Protein AF-A0A7J8FQ39-F1 (afdb_monomer)

Secondary structure (DSSP, 8-state):
---------------------------------------------HHHHHHHHHHHHHHHHHHHHHHHHHHHHHHHHHHHHHHHHH-TT-HHHHHHHHHHHHHHHHHHHHHHHHHHHHHHHHHHHHHHHHHHHHHHHHHHHHHHHHHHHHHHHHHHHHHHHHHHHHHHHHHHHHHHHHHHHHHHHHHHHHHHHHHHHHHHHHHHHHHHHHHHHHHHHHHHHHHHHHHHHHHHHHHHHHHHHHHHHHHHHHHHHHHHHHHHHHHHHHHHHHHHHHHHHHHHHHHHHHHHHHHHHHHHSTT---HHHHHHHTT-SS--SS---GGGTT---SS-BSSTT-PBPP-----------HHHHHTTTT---

Sequence (365 aa):
MPVLVGRRRGLAKGSTEMKNSEEDQVLYPPLLPSKVDLQQVTIIPHNEWKRIRDTLDGMTRKAAYLRAERKAKKEMHLRSQEVVKHWTNTYAGMRQQKLKAKKKRDEKIRTFIKAKKRLTQMRKEKEAETHRLMELRRERINNFLSELMKQKSDNEDLIIARDIAEAEALWEKREKEKYEKNKAELKAIEEYRGIVMKNKEEEERQRKIEAKEHLVAVIKADQIFWEHEKEKKRKTDQKRREVQDAHIKQIAKNKFHAKQAKQAQLDYCRRTEDLVAEKEKEFQDYAREVIELESESTKKHIYPLVKSVKGGPGSGRGPALTNRGGLRPSYQANDFSGVQLPSYNSQGSKCNNFQKSKGRLGFTW

InterPro domains:
  IPR039986 Cilia- and flagella- associated protein 210 [PTHR28663] (105-312)

pLDDT: mean 77.63, std 19.23, range [27.8, 98.12]

Foldseek 3Di:
DDDDDDDDDDDDDDDDDDDDDDDDDDDDDDDDDDDDDDDPCPPDDPVVVVVVVVVVVVVVVVVVVVVVVVVVVVVVVVVVVVCVVVVCPPPVNVVVVVVVVVVVVVVVVVVVVVVVVVVVVVVVVVVVVVVVVVVVVVVVVVVVVVVVVVVVVVVVVVVVVVVVVVVVVVVVVVVVVVVVVVVVVVVVVVVVVVVVVVVVVVVVVVVVVVVVVVVVVVVVVVVVVVVVVVVVVVVVVVVVVVVVVVVVVVVVVVVVVVVVVVVVVVVVLVVVLVVVLVVLVVVLVVLVVVLVVVVVVPDDDSVVSVVVSVCPAEVAPAAQDPSRNRHHDNAHDPDNNRHGDPDPPVPDDDDPDVPVVCVVVVDDD

Radius of gyration: 121.46 Å; Cα contacts (8 Å, |Δi|>4): 79; chains: 1; bounding box: 257×73×283 Å

Solvent-accessible surface area (backbone atoms only — not comparable to full-atom values): 21621 Å² total; per-residue (Å²): 135,88,87,85,87,80,88,86,88,84,88,90,85,80,89,86,85,88,83,89,82,88,81,91,83,93,86,86,91,88,86,86,84,90,84,81,87,75,96,75,85,77,82,76,56,71,70,56,65,50,54,56,52,60,59,56,56,55,52,57,56,56,57,51,53,59,51,51,54,54,50,52,54,53,51,52,50,53,54,50,53,52,50,60,76,64,50,88,76,46,71,69,60,57,50,50,50,53,49,54,54,44,52,60,46,55,50,54,49,50,53,49,51,54,51,51,51,49,55,54,46,57,47,52,53,52,53,50,50,52,50,51,56,51,48,59,51,47,52,54,51,51,50,54,52,48,51,54,51,47,56,48,50,60,50,51,51,53,51,52,55,47,54,49,52,56,49,51,57,50,48,54,51,52,51,52,52,49,51,54,49,55,54,50,51,54,46,53,54,51,52,49,51,54,48,55,54,49,52,53,52,48,52,58,47,49,54,61,46,52,54,50,53,51,51,54,50,50,55,51,52,52,51,54,50,54,50,51,54,49,49,53,49,53,54,51,56,46,52,53,47,56,52,50,53,50,49,51,51,50,51,52,52,52,54,49,52,55,50,50,52,52,48,54,50,52,56,48,51,50,55,53,36,51,53,49,48,50,53,50,47,56,52,54,51,52,54,45,54,54,51,52,61,48,62,73,42,94,82,64,86,57,65,68,57,58,55,48,66,76,56,50,56,47,92,32,75,24,61,60,34,69,98,54,63,39,39,19,41,73,51,56,39,83,51,91,86,51,54,68,54,80,78,84,69,84,79,75,79,88,75,92,55,79,72,74,57,43,77,78,69,74,69,75,132

Organism: Molossus molossus (NCBI:txid27622)

Structure (mmCIF, N/CA/C/O backbone):
data_AF-A0A7J8FQ39-F1
#
_entry.id   AF-A0A7J8FQ39-F1
#
loop_
_atom_site.group_PDB
_atom_site.id
_atom_site.type_symbol
_atom_site.label_atom_id
_atom_site.label_alt_id
_atom_site.label_comp_id
_atom_site.label_asym_id
_atom_site.label_entity_id
_atom_site.label_seq_id
_atom_site.pdbx_PDB_ins_code
_atom_site.Cartn_x
_atom_site.Cartn_y
_atom_site.Cartn_z
_atom_site.occupancy
_atom_site.B_iso_or_equiv
_atom_site.auth_seq_id
_atom_site.auth_comp_id
_atom_site.auth_asym_id
_atom_site.auth_atom_id
_atom_site.pdbx_PDB_model_num
ATOM 1 N N . MET A 1 1 ? 97.036 -5.294 -62.549 1.00 37.97 1 MET A N 1
ATOM 2 C CA . MET A 1 1 ? 97.475 -6.265 -63.576 1.00 37.97 1 MET A CA 1
ATOM 3 C C . MET A 1 1 ? 98.118 -5.510 -64.736 1.00 37.97 1 MET A C 1
ATOM 5 O O . MET A 1 1 ? 97.586 -4.459 -65.076 1.00 37.97 1 MET A O 1
ATOM 9 N N . PRO A 1 2 ? 99.260 -5.975 -65.280 1.00 46.56 2 PRO A N 1
ATOM 10 C CA . PRO A 1 2 ? 99.930 -5.388 -66.452 1.00 46.56 2 PRO A CA 1
ATOM 11 C C . PRO A 1 2 ? 99.242 -5.867 -67.763 1.00 46.56 2 PRO A C 1
ATOM 13 O O . PRO A 1 2 ? 98.210 -6.524 -67.686 1.00 46.56 2 PRO A O 1
ATOM 16 N N . VAL A 1 3 ? 99.652 -5.490 -68.983 1.00 44.34 3 VAL A N 1
ATOM 17 C CA . VAL A 1 3 ? 100.887 -5.895 -69.702 1.00 44.34 3 VAL A CA 1
ATOM 18 C C . VAL A 1 3 ? 101.540 -4.710 -70.452 1.00 44.34 3 VAL A C 1
ATOM 20 O O . VAL A 1 3 ? 100.906 -3.696 -70.727 1.00 44.34 3 VAL A O 1
ATOM 23 N N . LEU A 1 4 ? 102.845 -4.832 -70.722 1.00 46.47 4 LEU A N 1
ATOM 24 C CA . LEU A 1 4 ? 103.754 -3.820 -71.288 1.00 46.47 4 LEU A CA 1
ATOM 25 C C . LEU A 1 4 ? 104.009 -4.021 -72.808 1.00 46.47 4 LEU A C 1
ATOM 27 O O . LEU A 1 4 ? 103.383 -4.859 -73.444 1.00 46.47 4 LEU A O 1
ATOM 31 N N . VAL A 1 5 ? 105.047 -3.336 -73.322 1.00 44.34 5 VAL A N 1
ATOM 32 C CA . VAL A 1 5 ? 105.744 -3.522 -74.624 1.00 44.34 5 VAL A CA 1
ATOM 33 C C . VAL A 1 5 ? 105.132 -2.755 -75.822 1.00 44.34 5 VAL A C 1
ATOM 35 O O . VAL A 1 5 ? 103.942 -2.830 -76.079 1.00 44.34 5 VAL A O 1
ATOM 38 N N . GLY A 1 6 ? 105.908 -1.995 -76.614 1.00 44.88 6 GLY A N 1
ATOM 39 C CA . GLY A 1 6 ? 107.325 -1.658 -76.422 1.00 44.88 6 GLY A CA 1
ATOM 40 C C . GLY A 1 6 ? 107.985 -0.778 -77.502 1.00 44.88 6 GLY A C 1
ATOM 41 O O . GLY A 1 6 ? 107.712 -0.890 -78.688 1.00 44.88 6 GLY A O 1
ATOM 42 N N . ARG A 1 7 ? 108.901 0.077 -77.025 1.00 45.22 7 ARG A N 1
ATOM 43 C CA . ARG A 1 7 ? 109.966 0.861 -77.699 1.00 45.22 7 ARG A CA 1
ATOM 44 C C . ARG A 1 7 ? 110.326 0.512 -79.165 1.00 45.22 7 ARG A C 1
ATOM 46 O O . ARG A 1 7 ? 110.685 -0.628 -79.440 1.00 45.22 7 ARG A O 1
ATOM 53 N N . ARG A 1 8 ? 110.640 1.555 -79.960 1.00 46.50 8 ARG A N 1
ATOM 54 C CA . ARG A 1 8 ? 112.046 1.988 -80.225 1.00 46.50 8 ARG A CA 1
ATOM 55 C C . ARG A 1 8 ? 112.157 3.395 -80.851 1.00 46.50 8 ARG A C 1
ATOM 57 O O . ARG A 1 8 ? 111.252 3.860 -81.531 1.00 46.50 8 ARG A O 1
ATOM 64 N N . ARG A 1 9 ? 113.296 4.056 -80.591 1.00 45.12 9 ARG A N 1
ATOM 65 C CA . ARG A 1 9 ? 113.819 5.258 -81.281 1.00 45.12 9 ARG A CA 1
ATOM 66 C C . ARG A 1 9 ? 114.986 4.845 -82.199 1.00 45.12 9 ARG A C 1
ATOM 68 O O . ARG A 1 9 ? 115.606 3.815 -81.949 1.00 45.12 9 ARG A O 1
ATOM 75 N N . GLY A 1 10 ? 115.332 5.704 -83.159 1.00 37.56 10 GLY A N 1
ATOM 76 C CA . GLY A 1 10 ? 116.531 5.639 -84.015 1.00 37.56 10 GLY A CA 1
ATOM 77 C C . GLY A 1 10 ? 116.282 6.507 -85.255 1.00 37.56 10 GLY A C 1
ATOM 78 O O . GLY A 1 10 ? 115.472 6.108 -86.079 1.00 37.56 10 GLY A O 1
ATOM 79 N N . LEU A 1 11 ? 116.677 7.785 -85.335 1.00 37.69 11 LEU A N 1
ATOM 80 C CA . LEU A 1 11 ? 117.995 8.443 -85.192 1.00 37.69 11 LEU A CA 1
ATOM 81 C C . LEU A 1 11 ? 118.852 8.316 -86.470 1.00 37.69 11 LEU A C 1
ATOM 83 O O . LEU A 1 11 ? 118.833 7.287 -87.135 1.00 37.69 11 LEU A O 1
ATOM 87 N N . ALA A 1 12 ? 119.525 9.406 -86.846 1.00 39.59 12 ALA A N 1
ATOM 88 C CA . ALA A 1 12 ? 119.930 9.689 -88.224 1.00 39.59 12 ALA A CA 1
ATOM 89 C C . ALA A 1 12 ? 121.434 9.537 -88.515 1.00 39.59 12 ALA A C 1
ATOM 91 O O . ALA A 1 12 ? 122.264 9.657 -87.618 1.00 39.59 12 ALA A O 1
ATOM 92 N N . LYS A 1 13 ? 121.743 9.381 -89.809 1.00 37.44 13 LYS A N 1
ATOM 93 C CA . LYS A 1 13 ? 122.954 9.794 -90.551 1.00 37.44 13 LYS A CA 1
ATOM 94 C C . LYS A 1 13 ? 122.576 9.791 -92.049 1.00 37.44 13 LYS A C 1
ATOM 96 O O . LYS A 1 13 ? 121.717 9.008 -92.436 1.00 37.44 13 LYS A O 1
ATOM 101 N N . GLY A 1 14 ? 123.121 10.625 -92.932 1.00 30.58 14 GLY A N 1
ATOM 102 C CA . GLY A 1 14 ? 124.071 11.724 -92.736 1.00 30.58 14 GLY A CA 1
ATOM 103 C C . GLY A 1 14 ? 125.086 11.780 -93.883 1.00 30.58 14 GLY A C 1
ATOM 104 O O . GLY A 1 14 ? 125.751 10.779 -94.100 1.00 30.58 14 GLY A O 1
ATOM 105 N N . SER A 1 15 ? 125.187 12.941 -94.549 1.00 34.22 15 SER A N 1
ATOM 106 C CA . SER A 1 15 ? 126.275 13.413 -95.445 1.00 34.22 15 SER A CA 1
ATOM 107 C C . SER A 1 15 ? 126.833 12.492 -96.547 1.00 34.22 15 SER A C 1
ATOM 109 O O . SER A 1 15 ? 127.298 11.394 -96.268 1.00 34.22 15 SER A O 1
ATOM 111 N N . THR A 1 16 ? 127.002 13.035 -97.757 1.00 37.69 16 THR A N 1
ATOM 112 C CA . THR A 1 16 ? 128.319 13.168 -98.434 1.00 37.69 16 THR A CA 1
ATOM 113 C C . THR A 1 16 ? 128.158 14.133 -99.617 1.00 37.69 16 THR A C 1
ATOM 115 O O . THR A 1 16 ? 127.217 13.998 -100.396 1.00 37.69 16 THR A O 1
ATOM 118 N N . GLU A 1 17 ? 129.030 15.138 -99.710 1.00 31.81 17 GLU A N 1
ATOM 119 C CA . GLU A 1 17 ? 129.128 16.075 -100.844 1.00 31.81 17 GLU A CA 1
ATOM 120 C C . GLU A 1 17 ? 130.205 15.606 -101.855 1.00 31.81 17 GLU A C 1
ATOM 122 O O . GLU A 1 17 ? 130.699 14.490 -101.749 1.00 31.81 17 GLU A O 1
ATOM 127 N N . MET A 1 18 ? 130.651 16.522 -102.731 1.00 32.59 18 MET A N 1
ATOM 128 C CA . MET A 1 18 ? 131.889 16.494 -103.540 1.00 32.59 18 MET A CA 1
ATOM 129 C C . MET A 1 18 ? 131.816 15.852 -104.942 1.00 32.59 18 MET A C 1
ATOM 131 O O . MET A 1 18 ? 131.155 14.838 -105.129 1.00 32.59 18 MET A O 1
ATOM 135 N N . LYS A 1 19 ? 132.540 16.364 -105.957 1.00 32.06 19 LYS A N 1
ATOM 136 C CA . LYS A 1 19 ? 132.915 17.767 -106.298 1.00 32.06 19 LYS A CA 1
ATOM 137 C C . LYS A 1 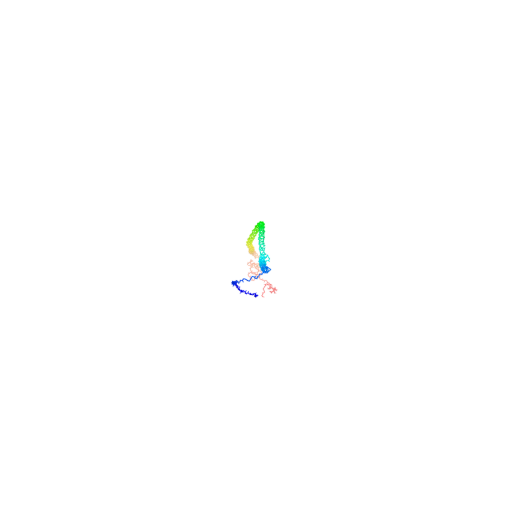19 ? 133.441 17.836 -107.752 1.00 32.06 19 LYS A C 1
ATOM 139 O O . LYS A 1 19 ? 133.726 16.814 -108.361 1.00 32.06 19 LYS A O 1
ATOM 144 N N . ASN A 1 20 ? 133.537 19.068 -108.244 1.00 28.42 20 ASN A N 1
ATOM 145 C CA . ASN A 1 20 ? 134.053 19.592 -109.519 1.00 28.42 20 ASN A CA 1
ATOM 146 C C . ASN A 1 20 ? 135.334 18.935 -110.090 1.00 28.42 20 ASN A C 1
ATOM 148 O O . ASN A 1 20 ? 136.229 18.611 -109.313 1.00 28.42 20 ASN A O 1
ATOM 152 N N . SER A 1 21 ? 135.472 18.936 -111.426 1.00 29.83 21 SER A N 1
ATOM 153 C CA . SER A 1 21 ? 136.495 19.688 -112.210 1.00 29.83 21 SER A CA 1
ATOM 154 C C . SER A 1 21 ? 136.118 19.616 -113.725 1.00 29.83 21 SER A C 1
ATOM 156 O O . SER A 1 21 ? 135.283 18.781 -114.077 1.00 29.83 21 SER A O 1
ATOM 158 N N . GLU A 1 22 ? 136.496 20.472 -114.693 1.00 32.56 22 GLU A N 1
ATOM 159 C CA . GLU A 1 22 ? 137.659 21.370 -114.926 1.00 32.56 22 GLU A CA 1
ATOM 160 C C . GLU A 1 22 ? 138.982 20.612 -115.213 1.00 32.56 22 GLU A C 1
ATOM 162 O O . GLU A 1 22 ? 139.256 19.612 -114.554 1.00 32.56 22 GLU A O 1
ATOM 167 N N . GLU A 1 23 ? 139.848 20.985 -116.170 1.00 37.66 23 GLU A N 1
ATOM 168 C CA . GLU A 1 23 ? 139.668 21.740 -117.436 1.00 37.66 23 GLU A CA 1
ATOM 169 C C . GLU A 1 23 ? 140.817 21.357 -118.433 1.00 37.66 23 GLU A C 1
ATOM 171 O O . GLU A 1 23 ? 141.183 20.184 -118.485 1.00 37.66 23 GLU A O 1
ATOM 176 N N . ASP A 1 24 ? 141.393 22.315 -119.181 1.00 32.59 24 ASP A N 1
ATOM 177 C CA . ASP A 1 24 ? 142.704 22.295 -119.883 1.00 32.59 24 ASP A CA 1
ATOM 178 C C . ASP A 1 24 ? 142.967 21.448 -121.165 1.00 32.59 24 ASP A C 1
ATOM 180 O O . ASP A 1 24 ? 142.256 20.499 -121.489 1.00 32.59 24 ASP A O 1
ATOM 184 N N . GLN A 1 25 ? 144.064 21.693 -121.919 1.00 37.69 25 GLN A N 1
ATOM 185 C CA . GLN A 1 25 ? 144.462 22.904 -122.695 1.00 37.69 25 GLN A CA 1
ATOM 186 C C . GLN A 1 25 ? 145.765 22.673 -123.533 1.00 37.69 25 GLN A C 1
ATOM 188 O O . GLN A 1 25 ? 146.683 22.013 -123.068 1.00 37.69 25 GLN A O 1
ATOM 193 N N . VAL A 1 26 ? 145.856 23.313 -124.720 1.00 33.12 26 VAL A N 1
ATOM 194 C CA . VAL A 1 26 ? 147.059 23.967 -125.340 1.00 33.12 26 VAL A CA 1
ATOM 195 C C . VAL A 1 26 ? 148.322 23.156 -125.797 1.00 33.12 26 VAL A C 1
ATOM 197 O O . VAL A 1 26 ? 148.860 22.340 -125.066 1.00 33.12 26 VAL A O 1
ATOM 200 N N . LEU A 1 27 ? 148.841 23.482 -127.015 1.00 27.80 27 LEU A N 1
ATOM 201 C CA . LEU A 1 27 ? 150.259 23.847 -127.364 1.00 27.80 27 LEU A CA 1
ATOM 202 C C . LEU A 1 27 ? 150.920 23.287 -128.676 1.00 27.80 27 LEU A C 1
ATOM 204 O O . LEU A 1 27 ? 151.699 22.348 -128.633 1.00 27.80 27 LEU A O 1
ATOM 208 N N . TYR A 1 28 ? 150.699 23.990 -129.804 1.00 28.53 28 TYR A N 1
ATOM 209 C CA . TYR A 1 28 ? 151.665 24.472 -130.845 1.00 28.53 28 TYR A CA 1
ATOM 210 C C . TYR A 1 28 ? 152.637 23.547 -131.674 1.00 28.53 28 TYR A C 1
ATOM 212 O O . TYR A 1 28 ? 152.846 22.395 -131.320 1.00 28.53 28 TYR A O 1
ATOM 220 N N . PRO A 1 29 ? 153.186 24.023 -132.839 1.00 68.75 29 PRO A N 1
ATOM 221 C CA . PRO A 1 29 ? 154.034 23.262 -133.789 1.00 68.75 29 PRO A CA 1
ATOM 222 C C . PRO A 1 29 ? 155.552 23.638 -133.678 1.00 68.75 29 PRO A C 1
ATOM 224 O O . PRO A 1 29 ? 156.027 23.347 -132.583 1.00 68.75 29 PRO A O 1
ATOM 227 N N . PRO A 1 30 ? 156.363 24.257 -134.608 1.00 62.00 30 PRO A N 1
ATOM 228 C CA . PRO A 1 30 ? 156.182 24.888 -135.952 1.00 62.00 30 PRO A CA 1
ATOM 229 C C . PRO A 1 30 ? 157.292 24.566 -137.036 1.00 62.00 30 PRO A C 1
ATOM 231 O O . PRO A 1 30 ? 158.127 23.695 -136.838 1.00 62.00 30 PRO A O 1
ATOM 234 N N . LEU A 1 31 ? 157.325 25.350 -138.143 1.00 40.88 31 LEU A N 1
ATOM 235 C CA . LEU A 1 31 ? 158.458 25.710 -139.061 1.00 40.88 31 LEU A CA 1
ATOM 236 C C . LEU A 1 31 ? 158.784 24.956 -140.388 1.00 40.88 31 LEU A C 1
ATOM 238 O O . LEU A 1 31 ? 159.048 23.761 -140.438 1.00 40.88 31 LEU A O 1
ATOM 242 N N . LEU A 1 32 ? 158.907 25.771 -141.455 1.00 54.75 32 LEU A N 1
ATOM 243 C CA . LEU A 1 32 ? 159.758 25.602 -142.658 1.00 54.75 32 LEU A CA 1
ATOM 244 C C . LEU A 1 32 ? 161.177 26.153 -142.357 1.00 54.75 32 LEU A C 1
ATOM 246 O O . LEU A 1 32 ? 161.278 27.001 -141.465 1.00 54.75 32 LEU A O 1
ATOM 250 N N . PRO A 1 33 ? 162.246 25.815 -143.121 1.00 48.62 33 PRO A N 1
ATOM 251 C CA . PRO A 1 33 ? 162.812 26.866 -143.998 1.00 48.62 33 PRO A CA 1
ATOM 252 C C . PRO A 1 33 ? 163.594 26.436 -145.274 1.00 48.62 33 PRO A C 1
ATOM 254 O O . PRO A 1 33 ? 164.399 25.517 -145.269 1.00 48.62 33 PRO A O 1
ATOM 257 N N . SER A 1 34 ? 163.400 27.238 -146.330 1.00 45.81 34 SER A N 1
ATOM 258 C CA . SER A 1 34 ? 164.316 27.692 -147.411 1.00 45.81 34 SER A CA 1
ATOM 259 C C . SER A 1 34 ? 165.689 27.029 -147.720 1.00 45.81 34 SER A C 1
ATOM 261 O O . SER A 1 34 ? 166.548 26.930 -146.847 1.00 45.81 34 SER A O 1
ATOM 263 N N . LYS A 1 35 ? 165.971 26.818 -149.029 1.00 36.53 35 LYS A N 1
ATOM 264 C CA . LYS A 1 35 ? 167.021 27.478 -149.880 1.00 36.53 35 LYS A CA 1
ATOM 265 C C . LYS A 1 35 ? 167.474 26.605 -151.085 1.00 36.53 35 LYS A C 1
ATOM 267 O O . LYS A 1 35 ? 167.259 25.402 -151.077 1.00 36.53 35 LYS A O 1
ATOM 272 N N . VAL A 1 36 ? 168.192 27.246 -152.026 1.00 32.69 36 VAL A N 1
ATOM 273 C CA . VAL A 1 36 ? 169.094 26.698 -153.079 1.00 32.69 36 VAL A CA 1
ATOM 274 C C . VAL A 1 36 ? 168.437 26.035 -154.313 1.00 32.69 36 VAL A C 1
ATOM 276 O O . VAL A 1 36 ? 167.871 24.952 -154.236 1.00 32.69 36 VAL A O 1
ATOM 279 N N . ASP A 1 37 ? 168.499 26.740 -155.453 1.00 33.41 37 ASP A N 1
ATOM 280 C CA . ASP A 1 37 ? 169.242 26.409 -156.697 1.00 33.41 37 ASP A CA 1
ATOM 281 C C . ASP A 1 37 ? 169.667 24.939 -156.971 1.00 33.41 37 ASP A C 1
ATOM 283 O O . ASP A 1 37 ? 169.987 24.187 -156.062 1.00 33.41 37 ASP A O 1
ATOM 287 N N . LEU A 1 38 ? 169.818 24.440 -158.207 1.00 48.03 38 LEU A N 1
ATOM 288 C CA . LEU A 1 38 ? 169.588 24.948 -159.572 1.00 48.03 38 LEU A CA 1
ATOM 289 C C . LEU A 1 38 ? 169.442 23.718 -160.509 1.00 48.03 38 LEU A C 1
ATOM 291 O O . LEU A 1 38 ? 169.953 22.642 -160.213 1.00 48.03 38 LEU A O 1
ATOM 295 N N . GLN A 1 39 ? 168.807 23.880 -161.676 1.00 39.25 39 GLN A N 1
ATOM 296 C CA . GLN A 1 39 ? 168.995 23.019 -162.869 1.00 39.25 39 GLN A CA 1
ATOM 297 C C . GLN A 1 39 ? 168.802 21.479 -162.759 1.00 39.25 39 GLN A C 1
ATOM 299 O O . GLN A 1 39 ? 169.241 20.761 -163.654 1.00 39.25 39 GLN A O 1
ATOM 304 N N . GLN A 1 40 ? 168.068 20.940 -161.778 1.00 36.91 40 GLN A N 1
ATOM 305 C CA . GLN A 1 40 ? 167.622 19.529 -161.799 1.00 36.91 40 GLN A CA 1
ATOM 306 C C . GLN A 1 40 ? 166.104 19.404 -161.993 1.00 36.91 40 GLN A C 1
ATOM 308 O O . GLN A 1 40 ? 165.346 19.072 -161.084 1.00 36.91 40 GLN A O 1
ATOM 313 N N . VAL A 1 41 ? 165.651 19.683 -163.221 1.00 44.91 41 VAL A N 1
ATOM 314 C CA . VAL A 1 41 ? 164.241 19.551 -163.631 1.00 44.91 41 VAL A CA 1
ATOM 315 C C . VAL A 1 41 ? 163.917 18.087 -163.946 1.00 44.91 41 VAL A C 1
ATOM 317 O O . VAL A 1 41 ? 163.788 17.684 -165.101 1.00 44.91 41 VAL A O 1
ATOM 320 N N . THR A 1 42 ? 163.766 17.273 -162.902 1.00 47.09 42 THR A N 1
ATOM 321 C CA . THR A 1 42 ? 163.205 15.922 -163.031 1.00 47.09 42 THR A CA 1
ATOM 322 C C . THR A 1 42 ? 161.699 16.038 -163.264 1.00 47.09 42 THR A C 1
ATOM 324 O O . THR A 1 42 ? 160.934 16.322 -162.342 1.00 47.09 42 THR A O 1
ATOM 327 N N . ILE A 1 43 ? 161.267 15.866 -164.515 1.00 50.06 43 ILE A N 1
ATOM 328 C CA . ILE A 1 43 ? 159.867 16.040 -164.926 1.00 50.06 43 ILE A CA 1
ATOM 329 C C . ILE A 1 43 ? 159.001 14.941 -164.295 1.00 50.06 43 ILE A C 1
ATOM 331 O O . ILE A 1 43 ? 158.972 13.807 -164.771 1.00 50.06 43 ILE A O 1
ATOM 335 N N . ILE A 1 44 ? 158.267 15.284 -163.233 1.00 50.97 44 ILE A N 1
ATOM 336 C CA . ILE A 1 44 ? 157.280 14.389 -162.615 1.00 50.97 44 ILE A CA 1
ATOM 337 C C . ILE A 1 44 ? 156.156 14.135 -163.635 1.00 50.97 44 ILE A C 1
ATOM 339 O O . ILE A 1 44 ? 155.486 15.090 -164.045 1.00 50.97 44 ILE A O 1
ATOM 343 N N . PRO A 1 45 ? 155.901 12.880 -164.054 1.00 63.91 45 PRO A N 1
ATOM 344 C CA . PRO A 1 45 ? 154.858 12.596 -165.029 1.00 63.91 45 PRO A CA 1
ATOM 345 C C . PRO A 1 45 ? 153.473 12.897 -164.440 1.00 63.91 45 PRO A C 1
ATOM 347 O O . PRO A 1 45 ? 153.197 12.622 -163.270 1.00 63.91 45 PRO A O 1
ATOM 350 N N . HIS A 1 46 ? 152.574 13.425 -165.279 1.00 60.44 46 HIS A N 1
ATOM 351 C CA . HIS A 1 46 ? 151.219 13.878 -164.915 1.00 60.44 46 HIS A CA 1
ATOM 352 C C . HIS A 1 46 ? 150.434 12.863 -164.053 1.00 60.44 46 HIS A C 1
ATOM 354 O O . HIS A 1 46 ? 149.667 13.236 -163.163 1.00 60.44 46 HIS A O 1
ATOM 360 N N . ASN A 1 47 ? 150.686 11.577 -164.297 1.00 67.25 47 ASN A N 1
ATOM 361 C CA . ASN A 1 47 ? 150.184 10.403 -163.592 1.00 67.25 47 ASN A CA 1
ATOM 362 C C . ASN A 1 47 ? 150.322 10.527 -162.059 1.00 67.25 47 ASN A C 1
ATOM 364 O O . ASN A 1 47 ? 149.381 10.229 -161.322 1.00 67.25 47 ASN A O 1
ATOM 368 N N . GLU A 1 48 ? 151.476 10.989 -161.567 1.00 62.16 48 GLU A N 1
ATOM 369 C CA . GLU A 1 48 ? 151.758 11.066 -160.127 1.00 62.16 48 GLU A CA 1
ATOM 370 C C . GLU A 1 48 ? 151.165 12.322 -159.479 1.00 62.16 48 GLU A C 1
ATOM 372 O O . GLU A 1 48 ? 150.624 12.248 -158.374 1.00 62.16 48 GLU A O 1
ATOM 377 N N . TRP A 1 49 ? 151.155 13.453 -160.193 1.00 66.81 49 TRP A N 1
ATOM 378 C CA . TRP A 1 49 ? 150.491 14.684 -159.738 1.00 66.81 49 TRP A CA 1
ATOM 379 C C . TRP A 1 49 ? 148.984 14.482 -159.520 1.00 66.81 49 TRP A C 1
ATOM 381 O O . TRP A 1 49 ? 148.400 15.042 -158.588 1.00 66.81 49 TRP A O 1
ATOM 391 N N . LYS A 1 50 ? 148.358 13.634 -160.346 1.00 67.12 50 LYS A N 1
ATOM 392 C CA . LYS A 1 50 ? 146.950 13.246 -160.209 1.00 67.12 50 LYS A CA 1
ATOM 393 C C . LYS A 1 50 ? 146.730 12.354 -158.978 1.00 67.12 50 LYS A C 1
ATOM 395 O O . LYS A 1 50 ? 145.898 12.684 -158.134 1.00 67.12 50 LYS A O 1
ATOM 400 N N . ARG A 1 51 ? 147.567 11.319 -158.794 1.00 70.19 51 ARG A N 1
ATOM 401 C CA . ARG A 1 51 ? 147.538 10.417 -157.620 1.00 70.19 51 ARG A CA 1
ATOM 402 C C . ARG A 1 51 ? 147.616 11.172 -156.286 1.00 70.19 51 ARG A C 1
ATOM 404 O O . ARG A 1 51 ? 146.901 10.826 -155.345 1.00 70.19 51 ARG A O 1
ATOM 411 N N . ILE A 1 52 ? 148.454 12.208 -156.200 1.00 66.88 52 ILE A N 1
ATOM 412 C CA . ILE A 1 52 ? 148.636 13.003 -154.973 1.00 66.88 52 ILE A CA 1
ATOM 413 C C . ILE A 1 52 ? 147.365 13.794 -154.613 1.00 66.88 52 ILE A C 1
ATOM 415 O O . ILE A 1 52 ? 146.991 13.837 -153.441 1.00 66.88 52 ILE A O 1
ATOM 419 N N . ARG A 1 53 ? 146.656 14.367 -155.598 1.00 64.25 53 ARG A N 1
ATOM 420 C CA . ARG A 1 53 ? 145.410 15.120 -155.353 1.00 64.25 53 ARG A CA 1
ATOM 421 C C . ARG A 1 53 ? 144.286 14.228 -154.841 1.00 64.25 53 ARG A C 1
ATOM 423 O O . ARG A 1 53 ? 143.669 14.542 -153.824 1.00 64.25 53 ARG A O 1
ATOM 430 N N . ASP A 1 54 ? 144.043 13.122 -155.534 1.00 67.94 54 ASP A N 1
ATOM 431 C CA . ASP A 1 54 ? 142.881 12.270 -155.273 1.00 67.94 54 ASP A CA 1
ATOM 432 C C . ASP A 1 54 ? 143.012 11.533 -153.924 1.00 67.94 54 ASP A C 1
ATOM 434 O O . ASP A 1 54 ? 142.020 11.303 -153.228 1.00 67.94 54 ASP A O 1
ATOM 438 N N . THR A 1 55 ? 144.250 11.257 -153.491 1.00 64.12 55 THR A N 1
ATOM 439 C CA . THR A 1 55 ? 144.547 10.719 -152.150 1.00 64.12 55 THR A CA 1
ATOM 440 C C . THR A 1 55 ? 144.201 11.722 -151.040 1.00 64.12 55 THR A C 1
ATOM 442 O O . THR A 1 55 ? 143.660 11.329 -150.004 1.00 64.12 55 THR A O 1
ATOM 445 N N . LEU A 1 56 ? 144.469 13.017 -151.252 1.00 61.84 56 LEU A N 1
ATOM 446 C CA . LEU A 1 56 ? 144.236 14.058 -150.249 1.00 61.84 56 LEU A CA 1
ATOM 447 C C . LEU A 1 56 ? 142.733 14.291 -150.018 1.00 61.84 56 LEU A C 1
ATOM 449 O O . LEU A 1 56 ? 142.282 14.320 -148.871 1.00 61.84 56 LEU A O 1
ATOM 453 N N . ASP A 1 57 ? 141.939 14.375 -151.093 1.00 65.31 57 ASP A N 1
ATOM 454 C CA . ASP A 1 57 ? 140.501 14.659 -150.977 1.00 65.31 57 ASP A CA 1
ATOM 455 C C . ASP A 1 57 ? 139.672 13.466 -150.443 1.00 65.31 57 ASP A C 1
ATOM 457 O O . ASP A 1 57 ? 138.597 13.629 -149.855 1.00 65.31 57 ASP A O 1
ATOM 461 N N . GLY A 1 58 ? 140.199 12.242 -150.559 1.00 66.25 58 GLY A N 1
ATOM 462 C CA . GLY A 1 58 ? 139.599 11.050 -149.953 1.00 66.25 58 GLY A CA 1
ATOM 463 C C . GLY A 1 58 ? 139.561 11.089 -148.416 1.00 66.25 58 GLY A C 1
ATOM 464 O O . GLY A 1 58 ? 138.618 10.571 -147.805 1.00 66.25 58 GLY A O 1
ATOM 465 N N . MET A 1 59 ? 140.544 11.732 -147.774 1.00 64.56 59 MET A N 1
ATOM 466 C CA . MET A 1 59 ? 140.597 11.863 -146.311 1.00 64.56 59 MET A CA 1
ATOM 467 C C . MET A 1 59 ? 139.572 12.878 -145.784 1.00 64.56 59 MET A C 1
ATOM 469 O O . MET A 1 59 ? 138.886 12.598 -144.794 1.00 64.56 59 MET A O 1
ATOM 473 N N . THR A 1 60 ? 139.397 14.015 -146.468 1.00 63.75 60 THR A N 1
ATOM 474 C CA . THR A 1 60 ? 138.428 15.067 -146.105 1.00 63.75 60 THR A CA 1
ATOM 475 C C . THR A 1 60 ? 137.000 14.526 -146.041 1.00 63.75 60 THR A C 1
ATOM 477 O O . THR A 1 60 ? 136.278 14.773 -145.070 1.00 63.75 60 THR A O 1
ATOM 480 N N . ARG A 1 61 ? 136.600 13.721 -147.035 1.00 68.81 61 ARG A N 1
ATOM 481 C CA . ARG A 1 61 ? 135.238 13.166 -147.132 1.00 68.81 61 ARG A CA 1
ATOM 482 C C . ARG A 1 61 ? 134.920 12.183 -145.994 1.00 68.81 61 ARG A C 1
ATOM 484 O O . ARG A 1 61 ? 133.853 12.283 -145.384 1.00 68.81 61 ARG A O 1
ATOM 491 N N . LYS A 1 62 ? 135.852 11.289 -145.628 1.00 69.56 62 LYS A N 1
ATOM 492 C CA . LYS A 1 62 ? 135.675 10.365 -144.483 1.00 69.56 62 LYS A CA 1
ATOM 493 C C . LYS A 1 62 ? 135.594 11.103 -143.139 1.00 69.56 62 LYS A C 1
ATOM 495 O O . LYS A 1 62 ? 134.780 10.736 -142.290 1.00 69.56 62 LYS A O 1
ATOM 500 N N . ALA A 1 63 ? 136.378 12.167 -142.955 1.00 68.62 63 ALA A N 1
ATOM 501 C CA . ALA A 1 63 ? 136.332 12.984 -141.742 1.00 68.62 63 ALA A CA 1
ATOM 502 C C . ALA A 1 63 ? 134.992 13.729 -141.572 1.00 68.62 63 ALA A C 1
ATOM 504 O O . ALA A 1 63 ? 134.504 13.860 -140.446 1.00 68.62 63 ALA A O 1
ATOM 505 N N . ALA A 1 64 ? 134.371 14.184 -142.666 1.00 73.06 64 ALA A N 1
ATOM 506 C CA . ALA A 1 64 ? 133.060 14.834 -142.634 1.00 73.06 64 ALA A CA 1
ATOM 507 C C . ALA A 1 64 ? 131.936 13.867 -142.208 1.00 73.06 64 ALA A C 1
ATOM 509 O O . ALA A 1 64 ? 131.150 14.194 -141.315 1.00 73.06 64 ALA A O 1
ATOM 510 N N . TYR A 1 65 ? 131.905 12.656 -142.777 1.00 73.56 65 TYR A N 1
ATOM 511 C CA . TYR A 1 65 ? 130.886 11.638 -142.483 1.00 73.56 65 TYR A CA 1
ATOM 512 C C . TYR A 1 65 ? 130.820 11.283 -140.985 1.00 73.56 65 TYR A C 1
ATOM 514 O O . TYR A 1 65 ? 129.760 11.361 -140.360 1.00 73.56 65 TYR A O 1
ATOM 522 N N . LEU A 1 66 ? 131.971 10.997 -140.365 1.00 76.44 66 LEU A N 1
ATOM 523 C CA . LEU A 1 66 ? 132.048 10.638 -138.941 1.00 76.44 66 LEU A CA 1
ATOM 524 C C . LEU A 1 66 ? 131.656 11.790 -137.995 1.00 76.44 66 LEU A C 1
ATOM 526 O O . LEU A 1 66 ? 131.193 11.543 -136.879 1.00 76.44 66 LEU A O 1
ATOM 530 N N . ARG A 1 67 ? 131.810 13.055 -138.417 1.00 72.62 67 ARG A N 1
ATOM 531 C CA . ARG A 1 67 ? 131.322 14.219 -137.652 1.00 72.62 67 ARG A CA 1
ATOM 532 C C . ARG A 1 67 ? 129.795 14.314 -137.701 1.00 72.62 67 ARG A C 1
ATOM 534 O O . ARG A 1 67 ? 129.181 14.565 -136.663 1.00 72.62 67 ARG A O 1
ATOM 541 N N . ALA A 1 68 ? 129.190 14.073 -138.866 1.00 74.44 68 ALA A N 1
ATOM 542 C CA . ALA A 1 68 ? 127.736 14.053 -139.024 1.00 74.44 68 ALA A CA 1
ATOM 543 C C . ALA A 1 68 ? 127.088 12.936 -138.186 1.00 74.44 68 ALA A C 1
ATOM 545 O O . ALA A 1 68 ? 126.163 13.211 -137.420 1.00 74.44 68 ALA A O 1
ATOM 546 N N . GLU A 1 69 ? 127.627 11.710 -138.235 1.00 74.94 69 GLU A N 1
ATOM 547 C CA . GLU A 1 69 ? 127.092 10.575 -137.466 1.00 74.94 69 GLU A CA 1
ATOM 548 C C . GLU A 1 69 ? 127.133 10.834 -135.947 1.00 74.94 69 GLU A C 1
ATOM 550 O O . GLU A 1 69 ? 126.136 10.637 -135.249 1.00 74.94 69 GLU A O 1
ATOM 555 N N . ARG A 1 70 ? 128.254 11.357 -135.420 1.00 75.56 70 ARG A N 1
ATOM 556 C CA . ARG A 1 70 ? 128.370 11.725 -133.994 1.00 75.56 70 ARG A CA 1
ATOM 557 C C . ARG A 1 70 ? 127.377 12.815 -133.586 1.00 75.56 70 ARG A C 1
ATOM 559 O O . ARG A 1 70 ? 126.852 12.756 -132.473 1.00 75.56 70 ARG A O 1
ATOM 566 N N . LYS A 1 71 ? 127.111 13.797 -134.458 1.00 76.12 71 LYS A N 1
ATOM 567 C CA . LYS A 1 71 ? 126.132 14.862 -134.189 1.00 76.12 71 LYS A CA 1
ATOM 568 C C . LYS A 1 71 ? 124.715 14.283 -134.115 1.00 76.12 71 LYS A C 1
ATOM 570 O O . LYS A 1 71 ? 124.037 14.501 -133.114 1.00 76.12 71 LYS A O 1
ATOM 575 N N . ALA A 1 72 ? 124.329 13.454 -135.087 1.00 76.12 72 ALA A N 1
ATOM 576 C CA . ALA A 1 72 ? 123.040 12.762 -135.097 1.00 76.12 72 ALA A CA 1
ATOM 577 C C . ALA A 1 72 ? 122.843 11.854 -133.864 1.00 76.12 72 ALA A C 1
ATOM 579 O O . ALA A 1 72 ? 121.781 11.885 -133.245 1.00 76.12 72 ALA A O 1
ATOM 580 N N . LYS A 1 73 ? 123.875 11.106 -133.438 1.00 73.62 73 LYS A N 1
ATOM 581 C CA . LYS A 1 73 ? 123.828 10.273 -132.216 1.00 73.62 73 LYS A CA 1
ATOM 582 C C . LYS A 1 73 ? 123.611 11.096 -130.939 1.00 73.62 73 LYS A C 1
ATOM 584 O O . LYS A 1 73 ? 122.798 10.700 -130.105 1.00 73.62 73 LYS A O 1
ATOM 589 N N . LYS A 1 74 ? 124.283 12.248 -130.791 1.00 72.88 74 LYS A N 1
ATOM 590 C CA . LYS A 1 74 ? 124.045 13.167 -129.658 1.00 72.88 74 LYS A CA 1
ATOM 591 C C . LYS A 1 74 ? 122.632 13.760 -129.685 1.00 72.88 74 LYS A C 1
ATOM 593 O O . LYS A 1 74 ? 121.990 13.839 -128.641 1.00 72.88 74 LYS A O 1
ATOM 598 N N . GLU A 1 75 ? 122.131 14.134 -130.859 1.00 76.12 75 GLU A N 1
ATOM 599 C CA . GLU A 1 75 ? 120.795 14.721 -131.003 1.00 76.12 75 GLU A CA 1
ATOM 600 C C . GLU A 1 75 ? 119.674 13.701 -130.722 1.00 76.12 75 GLU A C 1
ATOM 602 O O . GLU A 1 75 ? 118.715 14.021 -130.020 1.00 76.12 75 GLU A O 1
ATOM 607 N N . MET A 1 76 ? 119.834 12.444 -131.155 1.00 75.00 76 MET A N 1
ATOM 608 C CA . MET A 1 76 ? 118.953 11.332 -130.764 1.00 75.00 76 MET A CA 1
ATOM 609 C C . MET A 1 76 ? 118.958 11.082 -129.252 1.00 75.00 76 MET A C 1
ATOM 611 O O . MET A 1 76 ? 117.898 10.853 -128.670 1.00 75.00 76 MET A O 1
ATOM 615 N N . HIS A 1 77 ? 120.121 11.155 -128.594 1.00 76.94 77 HIS A N 1
ATOM 616 C CA . HIS A 1 77 ? 120.202 10.987 -127.141 1.00 76.94 77 HIS A CA 1
ATOM 617 C C . HIS A 1 77 ? 119.441 12.094 -126.393 1.00 76.94 77 HIS A C 1
ATOM 619 O O . HIS A 1 77 ? 118.649 11.786 -125.504 1.00 76.94 77 HIS A O 1
ATOM 625 N N . LEU A 1 78 ? 119.602 13.360 -126.801 1.00 77.44 78 LEU A N 1
ATOM 626 C CA . LEU A 1 78 ? 118.863 14.490 -126.224 1.00 77.44 78 LEU A CA 1
ATOM 627 C C . LEU A 1 78 ? 117.347 14.363 -126.441 1.00 77.44 78 LEU A C 1
ATOM 629 O O . LEU A 1 78 ? 116.587 14.488 -125.483 1.00 77.44 78 LEU A O 1
ATOM 633 N N . ARG A 1 79 ? 116.895 14.031 -127.661 1.00 72.81 79 ARG A N 1
ATOM 634 C CA . ARG A 1 79 ? 115.463 13.790 -127.939 1.00 72.81 79 ARG A CA 1
ATOM 635 C C . ARG A 1 79 ? 114.898 12.655 -127.079 1.00 72.81 79 ARG A C 1
ATOM 637 O O . ARG A 1 79 ? 113.809 12.794 -126.532 1.00 72.81 79 ARG A O 1
ATOM 644 N N . SER A 1 80 ? 115.645 11.562 -126.917 1.00 71.06 80 SER A N 1
ATOM 645 C CA . SER A 1 80 ? 115.246 10.437 -126.062 1.00 71.06 80 SER A CA 1
ATOM 646 C C . SER A 1 80 ? 115.149 10.841 -124.583 1.00 71.06 80 SER A C 1
ATOM 648 O O . SER A 1 80 ? 114.179 10.502 -123.907 1.00 71.06 80 SER A O 1
ATOM 650 N N . GLN A 1 81 ? 116.095 11.645 -124.086 1.00 68.69 81 GLN A N 1
ATOM 651 C CA . GLN A 1 81 ? 116.076 12.140 -122.709 1.00 68.69 81 GLN A CA 1
ATOM 652 C C . GLN A 1 81 ? 114.882 13.079 -122.441 1.00 68.69 81 GLN A C 1
ATOM 654 O O . GLN A 1 81 ? 114.275 12.999 -121.372 1.00 68.69 81 GLN A O 1
ATOM 659 N N . GLU A 1 82 ? 114.484 13.910 -123.412 1.00 71.38 82 GLU A N 1
ATOM 660 C CA . GLU A 1 82 ? 113.286 14.756 -123.298 1.00 71.38 82 GLU A CA 1
ATOM 661 C C . GLU A 1 82 ? 111.987 13.933 -123.312 1.00 71.38 82 GLU A C 1
ATOM 663 O O . GLU A 1 82 ? 111.101 14.151 -122.484 1.00 71.38 82 GLU A O 1
ATOM 668 N N . VAL A 1 83 ? 111.903 12.907 -124.169 1.00 67.50 83 VAL A N 1
ATOM 669 C CA . VAL A 1 83 ? 110.779 11.953 -124.176 1.00 67.50 83 VAL A CA 1
ATOM 670 C C . VAL A 1 83 ? 110.655 11.225 -122.830 1.00 67.50 83 VAL A C 1
ATOM 672 O O . VAL A 1 83 ? 109.543 11.063 -122.331 1.00 67.50 83 VAL A O 1
ATOM 675 N N . VAL A 1 84 ? 111.768 10.858 -122.183 1.00 65.00 84 VAL A N 1
ATOM 676 C CA . VAL A 1 84 ? 111.753 10.251 -120.837 1.00 65.00 84 VAL A CA 1
ATOM 677 C C . VAL A 1 84 ? 111.247 11.227 -119.765 1.00 65.00 84 VAL A C 1
ATOM 679 O O . VAL A 1 84 ? 110.463 10.820 -118.909 1.00 65.00 84 VAL A O 1
ATOM 682 N N . LYS A 1 85 ? 111.600 12.521 -119.820 1.00 63.16 85 LYS A N 1
ATOM 683 C CA . LYS A 1 85 ? 111.049 13.540 -118.896 1.00 63.16 85 LYS A CA 1
ATOM 684 C C . LYS A 1 85 ? 109.537 13.731 -119.049 1.00 63.16 85 LYS A C 1
ATOM 686 O O . LYS A 1 85 ? 108.884 14.180 -118.108 1.00 63.16 85 LYS A O 1
ATOM 691 N N . HIS A 1 86 ? 108.983 13.460 -120.229 1.00 58.50 86 HIS A N 1
ATOM 692 C CA . HIS A 1 86 ? 107.558 13.645 -120.533 1.00 58.50 86 HIS A CA 1
ATOM 693 C C . HIS A 1 86 ? 106.772 12.324 -120.591 1.00 58.50 86 HIS A C 1
ATOM 695 O O . HIS A 1 86 ? 105.566 12.337 -120.833 1.00 58.50 86 HIS A O 1
ATOM 701 N N . TRP A 1 87 ? 107.420 11.191 -120.294 1.00 57.50 87 TRP A N 1
ATOM 702 C CA . TRP A 1 87 ? 106.807 9.866 -120.198 1.00 57.50 87 TRP A CA 1
ATOM 703 C C . TRP A 1 87 ? 105.685 9.848 -119.147 1.00 57.50 87 TRP A C 1
ATOM 705 O O . TRP A 1 87 ? 105.904 9.795 -117.929 1.00 57.50 87 TRP A O 1
ATOM 715 N N . THR A 1 88 ? 104.442 9.872 -119.630 1.00 54.34 88 THR A N 1
ATOM 716 C CA . THR A 1 88 ? 103.236 10.183 -118.843 1.00 54.34 88 THR A CA 1
ATOM 717 C C . THR A 1 88 ? 102.795 9.076 -117.874 1.00 54.34 88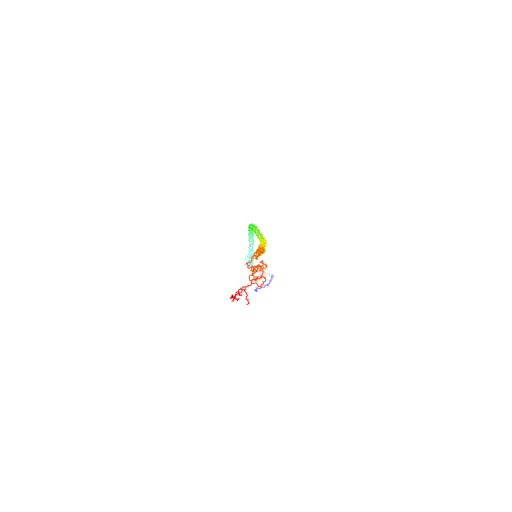 THR A C 1
ATOM 719 O O . THR A 1 88 ? 101.737 9.178 -117.257 1.00 54.34 88 THR A O 1
ATOM 722 N N . ASN A 1 89 ? 103.599 8.019 -117.710 1.00 56.00 89 ASN A N 1
ATOM 723 C CA . ASN A 1 89 ? 103.285 6.831 -116.909 1.00 56.00 89 ASN A CA 1
ATOM 724 C C . ASN A 1 89 ? 104.123 6.719 -115.612 1.00 56.00 89 ASN A C 1
ATOM 726 O O . ASN A 1 89 ? 104.180 5.674 -114.967 1.00 56.00 89 ASN A O 1
ATOM 730 N N . THR A 1 90 ? 104.786 7.804 -115.199 1.00 56.75 90 THR A N 1
ATOM 731 C CA . THR A 1 90 ? 105.561 7.848 -113.947 1.00 56.75 90 THR A CA 1
ATOM 732 C C . THR A 1 90 ? 104.646 7.742 -112.715 1.00 56.75 90 THR A C 1
ATOM 734 O O . THR A 1 90 ? 103.737 8.555 -112.523 1.00 56.75 90 THR A O 1
ATOM 737 N N . TYR A 1 91 ? 104.916 6.767 -111.834 1.00 60.88 91 TYR A N 1
ATOM 738 C CA . TYR A 1 91 ? 104.081 6.368 -110.679 1.00 60.88 91 TYR A CA 1
ATOM 739 C C . TYR A 1 91 ? 103.595 7.535 -109.790 1.00 60.88 91 TYR A C 1
ATOM 741 O O . TYR A 1 91 ? 102.472 7.506 -109.276 1.00 60.88 91 TYR A O 1
ATOM 749 N N . ALA A 1 92 ? 104.401 8.591 -109.643 1.00 60.50 92 ALA A N 1
ATOM 750 C CA . ALA A 1 92 ? 104.042 9.797 -108.896 1.00 60.50 92 ALA A CA 1
ATOM 751 C C . ALA A 1 92 ? 102.837 10.556 -109.497 1.00 60.50 92 ALA A C 1
ATOM 753 O O . ALA A 1 92 ? 101.932 10.949 -108.756 1.00 60.50 92 ALA A O 1
ATOM 754 N N . GLY A 1 93 ? 102.779 10.718 -110.825 1.00 61.81 93 GLY A N 1
ATOM 755 C CA . GLY A 1 93 ? 101.723 11.469 -111.516 1.00 61.81 93 GLY A CA 1
ATOM 756 C C . GLY A 1 93 ? 100.356 10.793 -111.400 1.00 61.81 93 GLY A C 1
ATOM 757 O O . GLY A 1 93 ? 99.375 11.420 -110.990 1.00 61.81 93 GLY A O 1
ATOM 758 N N . MET A 1 94 ? 100.306 9.477 -111.632 1.00 62.28 94 MET A N 1
ATOM 759 C CA . MET A 1 94 ? 99.099 8.673 -111.407 1.00 62.28 94 MET A CA 1
ATOM 760 C C . MET A 1 94 ? 98.638 8.735 -109.939 1.00 62.28 94 MET A C 1
ATOM 762 O O . MET A 1 94 ? 97.434 8.808 -109.676 1.00 62.28 94 MET A O 1
ATOM 766 N N . ARG A 1 95 ? 99.565 8.754 -108.966 1.00 66.88 95 ARG A N 1
ATOM 767 C CA . ARG A 1 95 ? 99.217 8.903 -107.542 1.00 66.88 95 ARG A CA 1
ATOM 768 C C . ARG A 1 95 ? 98.595 10.277 -107.253 1.00 66.88 95 ARG A C 1
ATOM 770 O O . ARG A 1 95 ? 97.594 10.344 -106.540 1.00 66.88 95 ARG A O 1
ATOM 777 N N . GLN A 1 96 ? 99.114 11.356 -107.848 1.00 67.50 96 GLN A N 1
ATOM 778 C CA . GLN A 1 96 ? 98.530 12.698 -107.721 1.00 67.50 96 GLN A CA 1
ATOM 779 C C . GLN A 1 96 ? 97.144 12.814 -108.377 1.00 67.50 96 GLN A C 1
ATOM 781 O O . GLN A 1 96 ? 96.241 13.392 -107.768 1.00 67.50 96 GLN A O 1
ATOM 786 N N . GLN A 1 97 ? 96.933 12.247 -109.572 1.00 69.62 97 GLN A N 1
ATOM 787 C CA . GLN A 1 97 ? 95.601 12.219 -110.192 1.00 69.62 97 GLN A CA 1
ATOM 788 C C . GLN A 1 97 ? 94.601 11.428 -109.341 1.00 69.62 97 GLN A C 1
ATOM 790 O O . GLN A 1 97 ? 93.518 11.940 -109.051 1.00 69.62 97 GLN A O 1
ATOM 795 N N . LYS A 1 98 ? 94.971 10.230 -108.861 1.00 69.38 98 LYS A N 1
ATOM 796 C CA . LYS A 1 98 ? 94.131 9.434 -107.948 1.00 69.38 98 LYS A CA 1
ATOM 797 C C . LYS A 1 98 ? 93.796 10.210 -106.666 1.00 69.38 98 LYS A C 1
ATOM 799 O O . LYS A 1 98 ? 92.647 10.174 -106.232 1.00 69.38 98 LYS A O 1
ATOM 804 N N . LEU A 1 99 ? 94.733 10.988 -106.112 1.00 76.81 99 LEU A N 1
ATOM 805 C CA . LEU A 1 99 ? 94.488 11.842 -104.943 1.00 76.81 99 LEU A CA 1
ATOM 806 C C . LEU A 1 99 ? 93.550 13.028 -105.244 1.00 76.81 99 LEU A C 1
ATOM 808 O O . LEU A 1 99 ? 92.617 13.265 -104.478 1.00 76.81 99 LEU A O 1
ATOM 812 N N . LYS A 1 100 ? 93.739 13.750 -106.361 1.00 73.25 100 LYS A N 1
ATOM 813 C CA . LYS A 1 100 ? 92.837 14.843 -106.787 1.00 73.25 100 LYS A CA 1
ATOM 814 C C . LYS A 1 100 ? 91.422 14.321 -107.082 1.00 73.25 100 LYS A C 1
ATOM 816 O O . LYS A 1 100 ? 90.440 14.934 -106.666 1.00 73.25 100 LYS A O 1
ATOM 821 N N . ALA A 1 101 ? 91.310 13.162 -107.731 1.00 75.06 101 ALA A N 1
ATOM 822 C CA . ALA A 1 101 ? 90.036 12.495 -107.992 1.00 75.06 101 ALA A CA 1
ATOM 823 C C . ALA A 1 101 ? 89.374 11.959 -106.711 1.00 75.06 101 ALA A C 1
ATOM 825 O O . ALA A 1 101 ? 88.148 11.981 -106.613 1.00 75.06 101 ALA A O 1
ATOM 826 N N . LYS A 1 102 ? 90.155 11.509 -105.716 1.00 74.19 102 LYS A N 1
ATOM 827 C CA . LYS A 1 102 ? 89.630 11.156 -104.391 1.00 74.19 102 LYS A CA 1
ATOM 828 C C . LYS A 1 102 ? 89.086 12.393 -103.671 1.00 74.19 102 LYS A C 1
ATOM 830 O O . LYS A 1 102 ? 87.919 12.374 -103.309 1.00 74.19 102 LYS A O 1
ATOM 835 N N . LYS A 1 103 ? 89.843 13.497 -103.587 1.00 76.88 103 LYS A N 1
ATOM 836 C CA . LYS A 1 103 ? 89.364 14.759 -102.979 1.00 76.88 103 LYS A CA 1
ATOM 837 C C . LYS A 1 103 ? 88.031 15.235 -103.577 1.00 76.88 103 LYS A C 1
ATOM 839 O O . LYS A 1 103 ? 87.089 15.456 -102.827 1.00 76.88 103 LYS A O 1
ATOM 844 N N . LYS A 1 104 ? 87.897 15.261 -104.912 1.00 76.62 104 LYS A N 1
ATOM 845 C CA . LYS A 1 104 ? 86.630 15.626 -105.583 1.00 76.62 104 LYS A CA 1
ATOM 846 C C . LYS A 1 104 ? 85.468 14.653 -105.314 1.00 76.62 104 LYS A C 1
ATOM 848 O O . LYS A 1 104 ? 84.311 15.062 -105.389 1.00 76.62 104 LYS A O 1
ATOM 853 N N . ARG A 1 105 ? 85.735 13.373 -105.018 1.00 72.88 105 ARG A N 1
ATOM 854 C CA . ARG A 1 105 ? 84.707 12.416 -104.561 1.00 72.88 105 ARG A CA 1
ATOM 855 C C . ARG A 1 105 ? 84.347 12.661 -103.096 1.00 72.88 105 ARG A C 1
ATOM 857 O O . ARG A 1 105 ? 83.166 12.779 -102.790 1.00 72.88 105 ARG A O 1
ATOM 864 N N . ASP A 1 106 ? 85.341 12.822 -102.228 1.00 78.56 106 ASP A N 1
ATOM 865 C CA . ASP A 1 106 ? 85.167 13.093 -100.798 1.00 78.56 106 ASP A CA 1
ATOM 866 C C . ASP A 1 106 ? 84.398 14.414 -100.563 1.00 78.56 106 ASP A C 1
ATOM 868 O O . ASP A 1 106 ? 83.550 14.491 -99.678 1.00 78.56 106 ASP A O 1
ATOM 872 N N . GLU A 1 107 ? 84.619 15.439 -101.392 1.00 81.12 107 GLU A N 1
ATOM 873 C CA . GLU A 1 107 ? 83.860 16.701 -101.399 1.00 81.12 107 GLU A CA 1
ATOM 874 C C . GLU A 1 107 ? 82.388 16.501 -101.791 1.00 81.12 107 GLU A C 1
ATOM 876 O O . GLU A 1 107 ? 81.502 16.979 -101.082 1.00 81.12 107 GLU A O 1
ATOM 881 N N . LYS A 1 108 ? 82.104 15.737 -102.858 1.00 79.62 108 LYS A N 1
ATOM 882 C CA . LYS A 1 108 ? 80.727 15.377 -103.251 1.00 79.62 108 LYS A CA 1
ATOM 883 C C . LYS A 1 108 ? 80.022 14.529 -102.184 1.00 79.62 108 LYS A C 1
ATOM 885 O O . LYS A 1 108 ? 78.834 14.713 -101.933 1.00 79.62 108 LYS A O 1
ATOM 890 N N . ILE A 1 109 ? 80.753 13.640 -101.512 1.00 81.06 109 ILE A N 1
ATOM 891 C CA . ILE A 1 109 ? 80.246 12.861 -100.375 1.00 81.06 109 ILE A CA 1
ATOM 892 C C . ILE A 1 109 ? 79.940 13.793 -99.190 1.00 81.06 109 ILE A C 1
ATOM 894 O O . ILE A 1 109 ? 78.876 13.680 -98.584 1.00 81.06 109 ILE A O 1
ATOM 898 N N . ARG A 1 110 ? 80.807 14.769 -98.886 1.00 82.62 110 ARG A N 1
ATOM 899 C CA . ARG A 1 110 ? 80.576 15.773 -97.829 1.00 82.62 110 ARG A CA 1
ATOM 900 C C . ARG A 1 110 ? 79.348 16.645 -98.102 1.00 82.62 110 ARG A C 1
ATOM 902 O O . ARG A 1 110 ? 78.565 16.866 -97.177 1.00 82.62 110 ARG A O 1
ATOM 909 N N . THR A 1 111 ? 79.141 17.124 -99.332 1.00 83.19 111 THR A N 1
ATOM 910 C CA . THR A 1 111 ? 77.945 17.918 -99.671 1.00 83.19 111 THR A CA 1
ATOM 911 C C . THR A 1 111 ? 76.674 17.072 -99.623 1.00 83.19 111 THR A C 1
ATOM 913 O O . THR A 1 111 ? 75.694 17.508 -99.021 1.00 83.19 111 THR A O 1
ATOM 916 N N . PHE A 1 112 ? 76.704 15.835 -100.133 1.00 88.19 112 PHE A N 1
ATOM 917 C CA . PHE A 1 112 ? 75.583 14.896 -100.030 1.00 88.19 112 PHE A CA 1
ATOM 918 C C . PHE A 1 112 ? 75.234 14.555 -98.571 1.00 88.19 112 PHE A C 1
ATOM 920 O O . PHE A 1 112 ? 74.066 14.604 -98.192 1.00 88.19 112 PHE A O 1
ATOM 927 N N . ILE A 1 113 ? 76.229 14.301 -97.712 1.00 87.62 113 ILE A N 1
ATOM 928 C CA . ILE A 1 113 ? 76.016 14.085 -96.270 1.00 87.62 113 ILE A CA 1
ATOM 929 C C . ILE A 1 113 ? 75.421 15.338 -95.609 1.00 87.62 113 ILE A C 1
ATOM 931 O O . ILE A 1 113 ? 74.502 15.213 -94.801 1.00 87.62 113 ILE A O 1
ATOM 935 N N . LYS A 1 114 ? 75.887 16.547 -95.956 1.00 88.88 114 LYS A N 1
ATOM 936 C CA . LYS A 1 114 ? 75.335 17.809 -95.426 1.00 88.88 114 LYS A CA 1
ATOM 937 C C . LYS A 1 114 ? 73.875 18.018 -95.855 1.00 88.88 114 LYS A C 1
ATOM 939 O O . LYS A 1 114 ? 73.062 18.432 -95.030 1.00 88.88 114 LYS A O 1
ATOM 944 N N . ALA A 1 115 ? 73.527 17.681 -97.098 1.00 88.50 115 ALA A N 1
ATOM 945 C CA . ALA A 1 115 ? 72.153 17.718 -97.599 1.00 88.50 115 ALA A CA 1
ATOM 946 C C . ALA A 1 115 ? 71.261 16.666 -96.916 1.00 88.50 115 ALA A C 1
ATOM 948 O O . ALA A 1 115 ? 70.207 17.011 -96.386 1.00 88.50 115 ALA A O 1
ATOM 949 N N . LYS A 1 116 ? 71.710 15.405 -96.830 1.00 90.75 116 LYS A N 1
ATOM 950 C CA . LYS A 1 116 ? 70.968 14.325 -96.159 1.00 90.75 116 LYS A CA 1
ATOM 951 C C . LYS A 1 116 ? 70.740 14.630 -94.675 1.00 90.75 116 LYS A C 1
ATOM 953 O O . LYS A 1 116 ? 69.623 14.457 -94.202 1.00 90.75 116 LYS A O 1
ATOM 958 N N . LYS A 1 117 ? 71.740 15.172 -93.964 1.00 90.19 117 LYS A N 1
ATOM 959 C CA . LYS A 1 117 ? 71.584 15.646 -92.574 1.00 90.19 117 LYS A CA 1
ATOM 960 C C . LYS A 1 117 ? 70.513 16.735 -92.446 1.00 90.19 117 LYS A C 1
ATOM 962 O O . LYS A 1 117 ? 69.690 16.637 -91.545 1.00 90.19 117 LYS A O 1
ATOM 967 N N . ARG A 1 118 ? 70.482 17.727 -93.348 1.00 89.00 118 ARG A N 1
ATOM 968 C CA . AR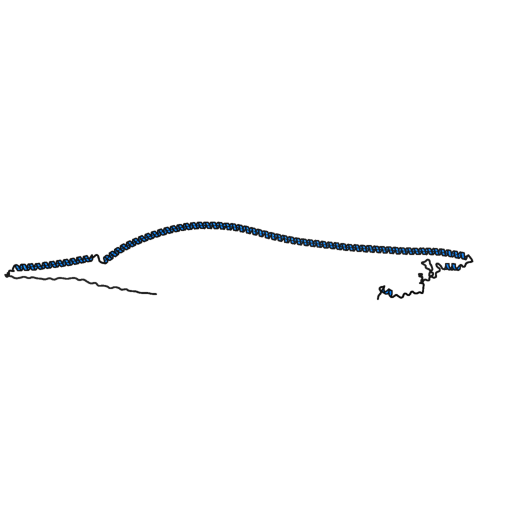G A 1 118 ? 69.425 18.760 -93.369 1.00 89.00 118 ARG A CA 1
ATOM 969 C C . ARG A 1 118 ? 68.035 18.159 -93.592 1.00 89.00 118 ARG A C 1
ATOM 971 O O . ARG A 1 118 ? 67.124 18.493 -92.851 1.00 89.00 118 ARG A O 1
ATOM 978 N N . LEU A 1 119 ? 67.879 17.237 -94.543 1.00 88.12 119 LEU A N 1
ATOM 979 C CA . LEU A 1 119 ? 66.595 16.564 -94.791 1.00 88.12 119 LEU A CA 1
ATOM 980 C C . LEU A 1 119 ? 66.133 15.714 -93.595 1.00 88.12 119 LEU A C 1
ATOM 982 O O . LEU A 1 119 ? 64.953 15.725 -93.259 1.00 88.12 119 LEU A O 1
ATOM 986 N N . THR A 1 120 ? 67.049 15.015 -92.915 1.00 89.75 120 THR A N 1
ATOM 987 C CA . THR A 1 120 ? 66.734 14.296 -91.668 1.00 89.75 120 THR A CA 1
ATOM 988 C C . THR A 1 120 ? 66.342 15.249 -90.537 1.00 89.75 120 THR A C 1
ATOM 990 O O . THR A 1 120 ? 65.440 14.923 -89.773 1.00 89.75 120 THR A O 1
ATOM 993 N N . GLN A 1 121 ? 66.976 16.420 -90.438 1.00 90.19 121 GLN A N 1
ATOM 994 C CA . GLN A 1 121 ? 66.645 17.427 -89.429 1.00 90.19 121 GLN A CA 1
ATOM 995 C C . GLN A 1 121 ? 65.251 18.031 -89.666 1.00 90.19 121 GLN A C 1
ATOM 997 O O . GLN A 1 121 ? 64.413 17.952 -88.776 1.00 90.19 121 GLN A O 1
ATOM 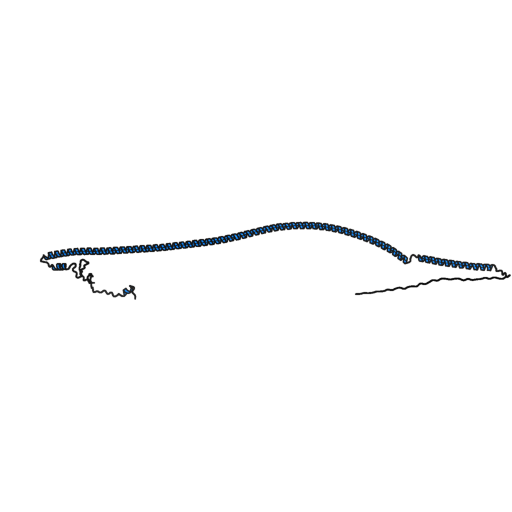1002 N N . MET A 1 122 ? 64.962 18.498 -90.888 1.00 89.50 122 MET A N 1
ATOM 1003 C CA . MET A 1 122 ? 63.636 19.012 -91.272 1.00 89.50 122 MET A CA 1
ATOM 1004 C C . MET A 1 122 ? 62.521 17.984 -91.030 1.00 89.50 122 MET A C 1
ATOM 1006 O O . MET A 1 122 ? 61.420 18.341 -90.616 1.00 89.50 122 MET A O 1
ATOM 1010 N N . ARG A 1 123 ? 62.801 16.693 -91.279 1.00 88.62 123 ARG A N 1
ATOM 1011 C CA . ARG A 1 123 ? 61.859 15.607 -90.984 1.00 88.62 123 ARG A CA 1
ATOM 1012 C C . ARG A 1 123 ? 61.591 15.500 -89.480 1.00 88.62 123 ARG A C 1
ATOM 1014 O O . ARG A 1 123 ? 60.431 15.541 -89.094 1.00 88.62 123 ARG A O 1
ATOM 1021 N N . LYS A 1 124 ? 62.639 15.431 -88.651 1.00 91.12 124 LYS A N 1
ATOM 1022 C CA . LYS A 1 124 ? 62.509 15.374 -87.184 1.00 91.12 124 LYS A CA 1
ATOM 1023 C C . LYS A 1 124 ? 61.772 16.579 -86.607 1.00 91.12 124 LYS A C 1
ATOM 1025 O O . LYS A 1 124 ? 61.015 16.431 -85.657 1.00 91.12 124 LYS A O 1
ATOM 1030 N N . GLU A 1 125 ? 61.993 17.763 -87.170 1.00 89.69 125 GLU A N 1
ATOM 1031 C CA . GLU A 1 125 ? 61.309 18.992 -86.761 1.00 89.69 125 GLU A CA 1
ATOM 1032 C C . GLU A 1 125 ? 59.809 18.924 -87.076 1.00 89.69 125 GLU A C 1
ATOM 1034 O O . GLU A 1 125 ? 59.002 19.222 -86.199 1.00 89.69 125 GLU A O 1
ATOM 1039 N N . LYS A 1 126 ? 59.424 18.435 -88.264 1.00 89.94 126 LYS A N 1
ATOM 1040 C CA . LYS A 1 126 ? 58.011 18.218 -88.621 1.00 89.94 126 LYS A CA 1
ATOM 1041 C C . LYS A 1 126 ? 57.359 17.085 -87.823 1.00 89.94 126 LYS A C 1
ATOM 1043 O O . LYS A 1 126 ? 56.234 17.250 -87.364 1.00 89.94 126 LYS A O 1
ATOM 1048 N N . GLU A 1 127 ? 58.064 15.978 -87.588 1.00 88.69 127 GLU A N 1
ATOM 1049 C CA . GLU A 1 127 ? 57.613 14.894 -86.701 1.00 88.69 127 GLU A CA 1
ATOM 1050 C C . GLU A 1 127 ? 57.350 15.446 -85.283 1.00 88.69 127 GLU A C 1
ATOM 1052 O O . GLU A 1 127 ? 56.250 15.298 -84.750 1.00 88.69 127 GLU A O 1
ATOM 1057 N N . ALA A 1 128 ? 58.302 16.185 -84.703 1.00 90.75 128 ALA A N 1
ATOM 1058 C CA . ALA A 1 128 ? 58.166 16.801 -83.381 1.00 90.75 128 ALA A CA 1
ATOM 1059 C C . ALA A 1 128 ? 57.043 17.854 -83.305 1.00 90.75 128 ALA A C 1
ATOM 1061 O O . ALA A 1 128 ? 56.350 17.938 -82.292 1.00 90.75 128 ALA A O 1
ATOM 1062 N N . GLU A 1 129 ? 56.830 18.638 -84.362 1.00 89.69 129 GLU A N 1
ATOM 1063 C CA . GLU A 1 129 ? 55.717 19.589 -84.471 1.00 89.69 129 GLU A CA 1
ATOM 1064 C C . GLU A 1 129 ? 54.360 18.868 -84.487 1.00 89.69 129 GLU A C 1
ATOM 1066 O O . GLU A 1 129 ? 53.461 19.238 -83.732 1.00 89.69 129 GLU A O 1
ATOM 1071 N N . THR A 1 130 ? 54.229 17.779 -85.257 1.00 88.38 130 THR A N 1
ATOM 1072 C CA . THR A 1 130 ? 53.008 16.954 -85.241 1.00 88.38 130 THR A CA 1
ATOM 1073 C C . THR A 1 130 ? 52.781 16.256 -83.902 1.00 88.38 130 THR A C 1
ATOM 1075 O O . THR A 1 130 ? 51.642 16.192 -83.448 1.00 88.38 130 THR A O 1
ATOM 1078 N N . HIS A 1 131 ? 53.840 15.800 -83.223 1.00 91.56 131 HIS A N 1
ATOM 1079 C CA . HIS A 1 131 ? 53.729 15.230 -81.880 1.00 91.56 131 HIS A CA 1
ATOM 1080 C C . HIS A 1 131 ? 53.251 16.274 -80.866 1.00 91.56 131 HIS A C 1
ATOM 1082 O O . HIS A 1 131 ? 52.293 16.011 -80.148 1.00 91.56 131 HIS A O 1
ATOM 1088 N N . ARG A 1 132 ? 53.821 17.488 -80.868 1.00 92.44 132 ARG A N 1
ATOM 1089 C CA . ARG A 1 132 ? 53.343 18.599 -80.024 1.00 92.44 132 ARG A CA 1
ATOM 1090 C C . ARG A 1 132 ? 51.868 18.915 -80.268 1.00 92.44 132 ARG A C 1
ATOM 1092 O O . ARG A 1 132 ? 51.122 19.078 -79.311 1.00 92.44 132 ARG A O 1
ATOM 1099 N N . LEU A 1 133 ? 51.430 18.963 -81.528 1.00 90.88 133 LEU A N 1
ATOM 1100 C CA . LEU A 1 133 ? 50.025 19.211 -81.862 1.00 90.88 133 LEU A CA 1
ATOM 1101 C C . LEU A 1 133 ? 49.098 18.067 -81.404 1.00 90.88 133 LEU A C 1
ATOM 1103 O O . LEU A 1 133 ? 47.963 18.324 -81.003 1.00 90.88 133 LEU A O 1
ATOM 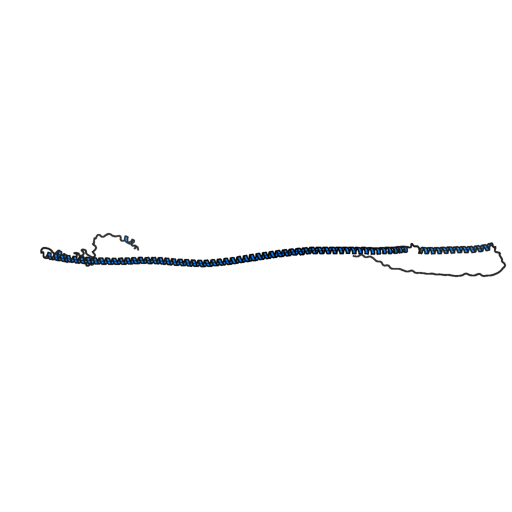1107 N N . MET A 1 134 ? 49.571 16.817 -81.432 1.00 89.56 134 MET A N 1
ATOM 1108 C CA . MET A 1 134 ? 48.832 15.666 -80.904 1.00 89.56 134 MET A CA 1
ATOM 1109 C C . MET A 1 134 ? 48.746 15.672 -79.374 1.00 89.56 134 MET A C 1
ATOM 1111 O O . MET A 1 134 ? 47.658 15.427 -78.854 1.00 89.56 134 MET A O 1
ATOM 1115 N N . GLU A 1 135 ? 49.821 16.006 -78.653 1.00 90.94 135 GLU A N 1
ATOM 1116 C CA . GLU A 1 135 ? 49.764 16.119 -77.188 1.00 90.94 135 GLU A CA 1
ATOM 1117 C C . GLU A 1 135 ? 48.898 17.309 -76.746 1.00 90.94 135 GLU A C 1
ATOM 1119 O O . GLU A 1 135 ? 47.986 17.105 -75.956 1.00 90.94 135 GLU A O 1
ATOM 1124 N N . LEU A 1 136 ? 49.020 18.494 -77.360 1.00 92.25 136 LEU A N 1
ATOM 1125 C CA . LEU A 1 136 ? 48.122 19.636 -77.090 1.00 92.25 136 LEU A CA 1
ATOM 1126 C C . LEU A 1 136 ? 46.635 19.303 -77.342 1.00 92.25 136 LEU A C 1
ATOM 1128 O O . LEU A 1 136 ? 45.739 19.840 -76.684 1.00 92.25 136 LEU A O 1
ATOM 1132 N N . ARG A 1 137 ? 46.344 18.408 -78.299 1.00 91.50 137 ARG A N 1
ATOM 1133 C CA . ARG A 1 137 ? 44.985 17.894 -78.535 1.00 91.50 137 ARG A CA 1
ATOM 1134 C C . ARG A 1 137 ? 44.551 16.902 -77.451 1.00 91.50 137 ARG A C 1
ATOM 1136 O O . ARG A 1 137 ? 43.389 16.942 -77.053 1.00 91.50 137 ARG A O 1
ATOM 1143 N N . ARG A 1 138 ? 45.450 16.031 -76.980 1.00 92.88 138 ARG A N 1
ATOM 1144 C CA . ARG A 1 138 ? 45.201 15.090 -75.874 1.00 92.88 138 ARG A CA 1
ATOM 1145 C C . ARG A 1 138 ? 44.984 15.823 -74.555 1.00 92.88 138 ARG A C 1
ATOM 1147 O O . ARG A 1 138 ? 43.983 15.568 -73.906 1.00 92.88 138 ARG A O 1
ATOM 1154 N N . GLU A 1 139 ? 45.845 16.777 -74.215 1.00 93.75 139 GLU A N 1
ATOM 1155 C CA . GLU A 1 139 ? 45.725 17.652 -73.043 1.00 93.75 139 GLU A CA 1
ATOM 1156 C C . GLU A 1 139 ? 44.363 18.353 -73.015 1.00 93.75 139 GLU A C 1
ATOM 1158 O O . GLU A 1 139 ? 43.647 18.261 -72.024 1.00 93.75 139 GLU A O 1
ATOM 1163 N N . ARG A 1 140 ? 43.931 18.959 -74.132 1.00 93.38 140 ARG A N 1
ATOM 1164 C CA . ARG A 1 140 ? 42.604 19.595 -74.217 1.00 93.38 140 ARG A CA 1
ATOM 1165 C C . ARG A 1 140 ? 41.452 18.615 -73.967 1.00 93.38 140 ARG A C 1
ATOM 1167 O O . ARG A 1 140 ? 40.493 18.977 -73.294 1.00 93.38 140 ARG A O 1
ATOM 1174 N N . ILE A 1 141 ? 41.532 17.400 -74.513 1.00 93.44 141 ILE A N 1
ATOM 1175 C CA . ILE A 1 141 ? 40.511 16.360 -74.311 1.00 93.44 141 ILE A CA 1
ATOM 1176 C C . ILE A 1 141 ? 40.521 15.879 -72.852 1.00 93.44 141 ILE A C 1
ATOM 1178 O O . ILE A 1 141 ? 39.464 15.797 -72.238 1.00 93.44 141 ILE A O 1
ATOM 1182 N N . ASN A 1 142 ? 41.698 15.624 -72.280 1.00 93.81 142 ASN A N 1
ATOM 1183 C CA . ASN A 1 142 ? 41.860 15.173 -70.899 1.00 93.81 142 ASN A CA 1
ATOM 1184 C C . ASN A 1 142 ? 41.366 16.221 -69.894 1.00 93.81 142 ASN A C 1
ATOM 1186 O O . ASN A 1 142 ? 40.678 15.858 -68.944 1.00 93.81 142 ASN A O 1
ATOM 1190 N N . ASN A 1 143 ? 41.657 17.507 -70.118 1.00 93.69 143 ASN A N 1
ATOM 1191 C CA . ASN A 1 143 ? 41.177 18.599 -69.272 1.00 93.69 143 ASN A CA 1
ATOM 1192 C C . ASN A 1 143 ? 39.646 18.681 -69.318 1.00 93.69 143 ASN A C 1
ATOM 1194 O O . ASN A 1 143 ? 39.012 18.629 -68.272 1.00 93.69 143 ASN A O 1
ATOM 1198 N N . PHE A 1 144 ? 39.046 18.684 -70.514 1.00 94.38 144 PHE A N 1
ATOM 1199 C CA . PHE A 1 144 ? 37.587 18.716 -70.678 1.00 94.38 144 PHE A CA 1
ATOM 1200 C C . PHE A 1 144 ? 36.888 17.494 -70.054 1.00 94.38 144 PHE A C 1
ATOM 1202 O O . PHE A 1 144 ? 35.858 17.627 -69.397 1.00 94.38 144 PHE A O 1
ATOM 1209 N N . LEU A 1 145 ? 37.461 16.294 -70.202 1.00 93.88 145 LEU A N 1
ATOM 1210 C CA . LEU A 1 145 ? 36.963 15.093 -69.523 1.00 93.88 145 LEU A CA 1
ATOM 1211 C C . LEU A 1 145 ? 37.108 15.198 -67.997 1.00 93.88 145 LEU A C 1
ATOM 1213 O O . LEU A 1 145 ? 36.196 14.796 -67.283 1.00 93.88 145 LEU A O 1
ATOM 1217 N N . SER A 1 146 ? 38.206 15.768 -67.494 1.00 93.62 146 SER A N 1
ATOM 1218 C CA . SER A 1 146 ? 38.422 15.971 -66.053 1.00 93.62 146 SER A CA 1
ATOM 1219 C C . SER A 1 146 ? 37.456 17.007 -65.473 1.00 93.62 146 SER A C 1
ATOM 1221 O O . SER A 1 146 ? 36.927 16.798 -64.387 1.00 93.62 146 SER A O 1
ATOM 1223 N N . GLU A 1 147 ? 37.170 18.084 -66.207 1.00 93.31 147 GLU A N 1
ATOM 1224 C CA . GLU A 1 147 ? 36.156 19.085 -65.857 1.00 93.31 147 GLU A CA 1
ATOM 1225 C C . GLU A 1 147 ? 34.757 18.455 -65.795 1.00 93.31 147 GLU A C 1
ATOM 1227 O O . GLU A 1 147 ? 34.052 18.648 -64.808 1.00 93.31 147 GLU A O 1
ATOM 1232 N N . LEU A 1 148 ? 34.377 17.640 -66.788 1.00 93.25 148 LEU A N 1
ATOM 1233 C CA . LEU A 1 148 ? 33.099 16.918 -66.789 1.00 93.25 148 LEU A CA 1
ATOM 1234 C C . LEU A 1 148 ? 32.995 15.869 -65.673 1.00 93.25 148 LEU A C 1
ATOM 1236 O O . LEU A 1 148 ? 31.930 15.721 -65.077 1.00 93.25 148 LEU A O 1
ATOM 1240 N N . MET A 1 149 ? 34.070 15.128 -65.388 1.00 91.56 149 MET A N 1
ATOM 1241 C CA . MET A 1 149 ? 34.090 14.171 -64.277 1.00 91.56 149 MET A CA 1
ATOM 1242 C C . MET A 1 149 ? 33.987 14.897 -62.937 1.00 91.56 149 MET A C 1
ATOM 1244 O O . MET A 1 149 ? 33.156 14.516 -62.118 1.00 91.56 149 MET A O 1
ATOM 1248 N N . LYS A 1 150 ? 34.738 15.991 -62.749 1.00 92.25 150 LYS A N 1
ATOM 1249 C CA . LYS A 1 150 ? 34.642 16.810 -61.541 1.00 92.25 150 LYS A CA 1
ATOM 1250 C C . LYS A 1 150 ? 33.237 17.390 -61.369 1.00 92.25 150 LYS A C 1
ATOM 1252 O O . LYS A 1 150 ? 32.671 17.248 -60.299 1.00 92.25 150 LYS A O 1
ATOM 1257 N N . GLN A 1 151 ? 32.639 17.969 -62.411 1.00 91.38 151 GLN A N 1
ATOM 1258 C CA . GLN A 1 151 ? 31.270 18.495 -62.338 1.00 91.38 151 GLN A CA 1
ATOM 1259 C C . GLN A 1 151 ? 30.242 17.421 -61.963 1.00 91.38 151 GLN A C 1
ATOM 1261 O O . GLN A 1 151 ? 29.245 17.748 -61.328 1.00 91.38 151 GLN A O 1
ATOM 1266 N N . LYS A 1 152 ? 30.446 16.151 -62.334 1.00 90.06 152 LYS A N 1
ATOM 1267 C CA . LYS A 1 152 ? 29.579 15.062 -61.864 1.00 90.06 152 LYS A CA 1
ATOM 1268 C C . LYS A 1 152 ? 29.783 14.777 -60.382 1.00 90.06 152 LYS A C 1
ATOM 1270 O O . LYS A 1 152 ? 28.802 14.823 -59.653 1.00 90.06 152 LYS A O 1
ATOM 1275 N N . SER A 1 153 ? 31.024 14.587 -59.936 1.00 86.81 153 SER A N 1
ATOM 1276 C CA . SER A 1 153 ? 31.330 14.370 -58.516 1.00 86.81 153 SER A CA 1
ATOM 1277 C C . SER A 1 153 ? 30.863 15.534 -57.636 1.00 86.81 153 SER A C 1
ATOM 1279 O O . SER A 1 153 ? 30.140 15.297 -56.682 1.00 86.81 153 SER A O 1
ATOM 1281 N N . ASP A 1 154 ? 31.146 16.785 -58.018 1.00 89.62 154 ASP A N 1
ATOM 1282 C CA . ASP A 1 154 ? 30.691 17.990 -57.307 1.00 89.62 154 ASP A CA 1
ATOM 1283 C C . ASP A 1 154 ? 29.143 18.020 -57.173 1.00 89.62 154 ASP A C 1
ATOM 1285 O O . ASP A 1 154 ? 28.618 18.450 -56.149 1.00 89.62 154 ASP A O 1
ATOM 1289 N N . ASN A 1 155 ? 28.389 17.547 -58.180 1.00 90.00 155 ASN A N 1
ATOM 1290 C CA . ASN A 1 155 ? 26.920 17.453 -58.123 1.00 90.00 155 ASN A CA 1
ATOM 1291 C C . ASN A 1 155 ? 26.419 16.247 -57.303 1.00 90.00 155 ASN A C 1
ATOM 1293 O O . ASN A 1 155 ? 25.416 16.362 -56.601 1.00 90.00 155 ASN A O 1
ATOM 1297 N N . GLU A 1 156 ? 27.088 15.098 -57.396 1.00 87.50 156 GLU A N 1
ATOM 1298 C CA . GLU A 1 156 ? 26.771 13.887 -56.627 1.00 87.50 156 GLU A CA 1
ATOM 1299 C C . GLU A 1 156 ? 27.020 14.125 -55.125 1.00 87.50 156 GLU A C 1
ATOM 1301 O O . GLU A 1 156 ? 26.140 13.848 -54.308 1.00 87.50 156 GLU A O 1
ATOM 1306 N N . ASP A 1 157 ? 28.137 14.765 -54.768 1.00 92.06 157 ASP A N 1
ATOM 1307 C CA . ASP A 1 157 ? 28.472 15.184 -53.402 1.00 92.06 157 ASP A CA 1
ATOM 1308 C C . ASP A 1 157 ? 27.454 16.193 -52.837 1.00 92.06 157 ASP A C 1
ATOM 1310 O O . ASP A 1 157 ? 27.081 16.102 -51.667 1.00 92.06 157 ASP A O 1
ATOM 1314 N N . LEU A 1 158 ? 26.943 17.127 -53.654 1.00 92.50 158 LEU A N 1
ATOM 1315 C CA . LEU A 1 158 ? 25.885 18.064 -53.242 1.00 92.50 158 LEU A CA 1
ATOM 1316 C C . LEU A 1 158 ? 24.549 17.366 -52.942 1.00 92.50 158 LEU A C 1
ATOM 1318 O O . LEU A 1 158 ? 23.839 17.784 -52.024 1.00 92.50 158 LEU A O 1
ATOM 1322 N N . ILE A 1 159 ? 24.203 16.310 -53.685 1.00 91.00 159 ILE A N 1
ATOM 1323 C CA . ILE A 1 159 ? 23.009 15.493 -53.412 1.00 91.00 159 ILE A CA 1
ATOM 1324 C C . ILE A 1 159 ? 23.215 14.698 -52.118 1.00 91.00 159 ILE A C 1
ATOM 1326 O O . ILE A 1 159 ? 22.375 14.765 -51.224 1.00 91.00 159 ILE A O 1
ATOM 1330 N N . ILE A 1 160 ? 24.363 14.032 -51.964 1.00 92.88 160 ILE A N 1
ATOM 1331 C CA . ILE A 1 160 ? 24.701 13.253 -50.763 1.00 92.88 160 ILE A CA 1
ATOM 1332 C C . ILE A 1 160 ? 24.709 14.142 -49.509 1.00 92.88 160 ILE A C 1
ATOM 1334 O O . ILE A 1 160 ? 24.126 13.774 -48.490 1.00 92.88 160 ILE A O 1
ATOM 1338 N N . ALA A 1 161 ? 25.307 15.335 -49.576 1.00 94.00 161 ALA A N 1
ATOM 1339 C CA . ALA A 1 161 ? 25.329 16.284 -48.463 1.00 94.00 161 ALA A CA 1
ATOM 1340 C C . ALA A 1 161 ? 23.920 16.764 -48.072 1.00 94.00 161 ALA A C 1
ATOM 1342 O O . ALA A 1 161 ? 23.632 16.940 -46.886 1.00 94.00 161 ALA A O 1
ATOM 1343 N N . ARG A 1 162 ? 23.025 16.941 -49.054 1.00 93.75 162 ARG A N 1
ATOM 1344 C CA . ARG A 1 162 ? 21.618 17.272 -48.806 1.00 93.75 162 ARG A CA 1
ATOM 1345 C C . ARG A 1 162 ? 20.871 16.112 -48.145 1.00 93.75 162 ARG A C 1
ATOM 1347 O O . ARG A 1 162 ? 20.196 16.340 -47.144 1.00 93.75 162 ARG A O 1
ATOM 1354 N N . ASP A 1 163 ? 21.003 14.898 -48.670 1.00 95.12 163 ASP A N 1
ATOM 1355 C CA . ASP A 1 163 ? 20.317 13.714 -48.142 1.00 95.12 163 ASP A CA 1
ATOM 1356 C C . ASP A 1 163 ? 20.771 13.398 -46.705 1.00 95.12 163 ASP A C 1
ATOM 1358 O O . ASP A 1 163 ? 19.946 13.057 -45.853 1.00 95.12 163 ASP A O 1
ATOM 1362 N N . ILE A 1 164 ? 22.061 13.596 -46.398 1.00 94.62 164 ILE A N 1
ATOM 1363 C CA . ILE A 1 164 ? 22.600 13.529 -45.031 1.00 94.62 164 ILE A CA 1
ATOM 1364 C C . ILE A 1 164 ? 21.948 14.593 -44.140 1.00 94.62 164 ILE A C 1
ATOM 1366 O O . ILE A 1 164 ? 21.431 14.248 -43.080 1.00 94.62 164 ILE A O 1
ATOM 1370 N N . ALA A 1 165 ? 21.901 15.860 -44.563 1.00 94.88 165 ALA A N 1
ATOM 1371 C CA . ALA A 1 165 ? 21.311 16.937 -43.764 1.00 94.88 165 ALA A CA 1
ATOM 1372 C C . ALA A 1 165 ? 19.799 16.745 -43.513 1.00 94.88 165 ALA A C 1
ATOM 1374 O O . ALA A 1 165 ? 19.311 17.010 -42.410 1.00 94.88 165 ALA A O 1
ATOM 1375 N N . GLU A 1 166 ? 19.045 16.246 -44.499 1.00 94.44 166 GLU A N 1
ATOM 1376 C CA . GLU A 1 166 ? 17.628 15.900 -44.322 1.00 94.44 166 GLU A CA 1
ATOM 1377 C C . GLU A 1 166 ? 17.452 14.699 -43.372 1.00 94.44 166 GLU A C 1
ATOM 1379 O O . GLU A 1 166 ? 16.578 14.729 -42.499 1.00 94.44 166 GLU A O 1
ATOM 1384 N N . ALA A 1 167 ? 18.315 13.680 -43.461 1.00 94.56 167 ALA A N 1
ATOM 1385 C CA . ALA A 1 167 ? 18.310 12.543 -42.542 1.00 94.56 167 ALA A CA 1
ATOM 1386 C C . ALA A 1 167 ? 18.676 12.944 -41.100 1.00 94.56 167 ALA A C 1
ATOM 1388 O O . ALA A 1 167 ? 17.976 12.553 -40.163 1.00 94.56 167 ALA A O 1
ATOM 1389 N N . GLU A 1 168 ? 19.725 13.746 -40.901 1.00 94.44 168 GLU A N 1
ATOM 1390 C CA . GLU A 1 168 ? 20.140 14.261 -39.590 1.00 94.44 168 GLU A CA 1
ATOM 1391 C C . GLU A 1 168 ? 19.031 15.098 -38.942 1.00 94.44 168 GLU A C 1
ATOM 1393 O O . GLU A 1 168 ? 18.691 14.872 -37.780 1.00 94.44 168 GLU A O 1
ATOM 1398 N N . ALA A 1 169 ? 18.375 15.984 -39.700 1.00 95.06 169 ALA A N 1
ATOM 1399 C CA . ALA A 1 169 ? 17.246 16.772 -39.206 1.00 95.06 169 ALA A CA 1
ATOM 1400 C C . ALA A 1 169 ? 16.025 15.910 -38.815 1.00 95.06 169 ALA A C 1
ATOM 1402 O O . ALA A 1 169 ? 15.269 16.277 -37.910 1.00 95.06 169 ALA A O 1
ATOM 1403 N N . LEU A 1 170 ? 15.810 14.762 -39.469 1.00 95.19 170 LEU A N 1
ATOM 1404 C CA . LEU A 1 170 ? 14.773 13.794 -39.087 1.00 95.19 170 LEU A CA 1
ATOM 1405 C C . LEU A 1 170 ? 15.156 12.994 -37.832 1.00 95.19 170 LEU A C 1
ATOM 1407 O O . LEU A 1 170 ? 14.298 12.764 -36.975 1.00 95.19 170 LEU A O 1
ATOM 1411 N N . TRP A 1 171 ? 16.425 12.603 -37.689 1.00 91.94 171 TRP A N 1
ATOM 1412 C CA . TRP A 1 171 ? 16.934 11.964 -36.472 1.00 91.94 171 TRP A CA 1
ATOM 1413 C C . TRP A 1 171 ? 16.875 12.903 -35.267 1.00 91.94 171 TRP A C 1
ATOM 1415 O O . TRP A 1 171 ? 16.380 12.503 -34.216 1.00 91.94 171 TRP A O 1
ATOM 1425 N N . GLU A 1 172 ? 17.287 14.161 -35.420 1.00 94.25 172 GLU A N 1
ATOM 1426 C CA . GLU A 1 172 ? 17.279 15.148 -34.338 1.00 94.25 172 GLU A CA 1
ATOM 1427 C C . GLU A 1 172 ? 15.850 15.430 -33.833 1.00 94.25 172 GLU A C 1
ATOM 1429 O O . GLU A 1 172 ? 15.609 15.454 -32.624 1.00 94.25 172 GLU A O 1
ATOM 1434 N N . LYS A 1 173 ? 14.869 15.549 -34.743 1.00 95.19 173 LYS A N 1
ATOM 1435 C CA . LYS A 1 173 ? 13.439 15.645 -34.388 1.00 95.19 173 LYS A CA 1
ATOM 1436 C C . LYS A 1 173 ? 12.954 14.410 -33.628 1.00 95.19 173 LYS A C 1
ATOM 1438 O O . LYS A 1 173 ? 12.342 14.550 -32.570 1.00 95.19 173 LYS A O 1
ATOM 1443 N N . ARG A 1 174 ? 13.262 13.207 -34.128 1.00 94.62 174 ARG A N 1
ATOM 1444 C CA . ARG A 1 174 ? 12.886 11.932 -33.492 1.00 94.62 174 ARG A CA 1
ATOM 1445 C C . ARG A 1 174 ? 13.468 11.803 -32.081 1.00 94.62 174 ARG A C 1
ATOM 1447 O O . ARG A 1 174 ? 12.774 11.327 -31.184 1.00 94.62 174 ARG A O 1
ATOM 1454 N N . GLU A 1 175 ? 14.712 12.226 -31.870 1.00 94.00 175 GLU A N 1
ATOM 1455 C CA . GLU A 1 175 ? 15.358 12.136 -30.558 1.00 94.00 175 GLU A CA 1
ATOM 1456 C C . GLU A 1 175 ? 14.840 13.198 -29.579 1.00 94.00 175 GLU A C 1
ATOM 1458 O O . GLU A 1 175 ? 14.603 12.877 -28.415 1.00 94.00 175 GLU A O 1
ATOM 1463 N N . LYS A 1 176 ? 14.536 14.416 -30.053 1.00 95.25 176 LYS A N 1
ATOM 1464 C CA . LYS A 1 176 ? 13.815 15.438 -29.270 1.00 95.25 176 LYS A CA 1
ATOM 1465 C C . LYS A 1 176 ? 12.425 14.955 -28.843 1.00 95.25 176 LYS A C 1
ATOM 1467 O O . LYS A 1 176 ? 12.059 15.106 -27.680 1.00 95.25 176 LYS A O 1
ATOM 1472 N N . GLU A 1 177 ? 11.673 14.318 -29.743 1.00 96.19 177 GLU A N 1
ATOM 1473 C CA . GLU A 1 177 ? 10.372 13.723 -29.416 1.00 96.19 177 GLU A CA 1
ATOM 1474 C C . GLU A 1 177 ? 10.469 12.620 -28.358 1.00 96.19 177 GLU A C 1
ATOM 1476 O O . GLU A 1 177 ? 9.685 12.624 -27.411 1.00 96.19 177 GLU A O 1
ATOM 1481 N N . LYS A 1 178 ? 11.409 11.674 -28.502 1.00 96.06 178 LYS A N 1
ATOM 1482 C CA . LYS A 1 178 ? 11.662 10.643 -27.481 1.00 96.06 178 LYS A CA 1
ATOM 1483 C C . LYS A 1 178 ? 12.032 11.277 -26.143 1.00 96.06 178 LYS A C 1
ATOM 1485 O O . LYS A 1 178 ? 11.502 10.874 -25.116 1.00 96.06 178 LYS A O 1
ATOM 1490 N N . TYR A 1 179 ? 12.930 12.262 -26.151 1.00 95.62 179 TYR A N 1
ATOM 1491 C CA . TYR A 1 179 ? 13.396 12.918 -24.935 1.00 95.62 179 TYR A CA 1
ATOM 1492 C C . TYR A 1 179 ? 12.243 13.585 -24.177 1.00 95.62 179 TYR A C 1
ATOM 1494 O O . TYR A 1 179 ? 12.084 13.336 -22.984 1.00 95.62 179 TYR A O 1
ATOM 1502 N N . GLU A 1 180 ? 11.390 14.359 -24.856 1.00 96.81 180 GLU A N 1
ATOM 1503 C CA . GLU A 1 180 ? 10.231 14.988 -24.210 1.00 96.81 180 GLU A CA 1
ATOM 1504 C C . GLU A 1 180 ? 9.146 13.972 -23.801 1.00 96.81 180 GLU A C 1
ATOM 1506 O O . GLU A 1 180 ? 8.544 14.152 -22.744 1.00 96.81 180 GLU A O 1
ATOM 1511 N N . LYS A 1 181 ? 8.948 12.868 -24.545 1.00 97.19 181 LYS A N 1
ATOM 1512 C CA . LYS A 1 181 ? 8.073 11.748 -24.130 1.00 97.19 181 LYS A CA 1
ATOM 1513 C C . LYS A 1 181 ? 8.578 11.100 -22.836 1.00 97.19 181 LYS A C 1
ATOM 1515 O O . LYS A 1 181 ? 7.877 11.138 -21.829 1.00 97.19 181 LYS A O 1
ATOM 1520 N N . ASN A 1 182 ? 9.832 10.644 -22.807 1.00 96.75 182 ASN A N 1
ATOM 1521 C CA . ASN A 1 182 ? 10.463 10.046 -21.623 1.00 96.75 182 ASN A CA 1
ATOM 1522 C C . ASN A 1 182 ? 10.438 11.005 -20.413 1.00 96.75 182 ASN A C 1
ATOM 1524 O O . ASN A 1 182 ? 10.219 10.596 -19.276 1.00 96.75 182 ASN A O 1
ATOM 1528 N N . LYS A 1 183 ? 10.652 12.304 -20.648 1.00 97.62 183 LYS A N 1
ATOM 1529 C CA . LYS A 1 183 ? 10.628 13.370 -19.633 1.00 97.62 183 LYS A CA 1
ATOM 1530 C C . LYS A 1 183 ? 9.216 13.667 -19.113 1.00 97.62 183 LYS A C 1
ATOM 1532 O O . LYS A 1 183 ? 9.076 14.011 -17.941 1.00 97.62 183 LYS A O 1
ATOM 1537 N N . ALA A 1 184 ? 8.182 13.519 -19.940 1.00 97.62 184 ALA A N 1
ATOM 1538 C CA . ALA A 1 184 ? 6.786 13.579 -19.510 1.00 97.62 184 ALA A CA 1
ATOM 1539 C C . ALA A 1 184 ? 6.386 12.325 -18.712 1.00 97.62 184 ALA A C 1
ATOM 1541 O O . ALA A 1 184 ? 5.776 12.450 -17.654 1.00 97.62 184 ALA A O 1
ATOM 1542 N N . GLU A 1 185 ? 6.799 11.135 -19.154 1.00 97.19 185 GLU A N 1
ATOM 1543 C CA . GLU A 1 185 ? 6.578 9.867 -18.443 1.00 97.19 185 GLU A CA 1
ATOM 1544 C C . GLU A 1 185 ? 7.239 9.867 -17.056 1.00 97.19 185 GLU A C 1
ATOM 1546 O O . GLU A 1 185 ? 6.591 9.543 -16.063 1.00 97.19 185 GLU A O 1
ATOM 1551 N N . LEU A 1 186 ? 8.496 10.316 -16.951 1.00 97.50 186 LEU A N 1
ATOM 1552 C CA . LEU A 1 186 ? 9.199 10.454 -15.670 1.00 97.50 186 LEU A CA 1
ATOM 1553 C C . LEU A 1 186 ? 8.497 11.434 -14.715 1.00 97.50 186 LEU A C 1
ATOM 1555 O O . LEU A 1 186 ? 8.418 11.155 -13.518 1.00 97.50 186 LEU A O 1
ATOM 1559 N N . LYS A 1 187 ? 7.945 12.545 -15.224 1.00 97.69 187 LYS A N 1
ATOM 1560 C CA . LYS A 1 187 ? 7.121 13.466 -14.420 1.00 97.69 187 LYS A CA 1
ATOM 1561 C C . LYS A 1 187 ? 5.830 12.805 -13.948 1.00 97.69 187 LYS A C 1
ATOM 1563 O O . LYS A 1 187 ? 5.549 12.849 -12.758 1.00 97.69 187 LYS A O 1
ATOM 1568 N N . ALA A 1 188 ? 5.093 12.144 -14.840 1.00 98.00 188 ALA A N 1
ATOM 1569 C CA . ALA A 1 188 ? 3.850 11.457 -14.497 1.00 98.00 188 ALA A CA 1
ATOM 1570 C C . ALA A 1 188 ? 4.068 10.346 -13.451 1.00 98.00 188 ALA A C 1
ATOM 1572 O O . ALA A 1 188 ? 3.259 10.186 -12.539 1.00 98.00 188 ALA A O 1
ATOM 1573 N N . ILE A 1 189 ? 5.188 9.618 -13.532 1.00 97.75 189 ILE A N 1
ATOM 1574 C CA . ILE A 1 189 ? 5.599 8.626 -12.526 1.00 97.75 189 ILE A CA 1
ATOM 1575 C C . ILE A 1 189 ? 5.855 9.290 -11.165 1.00 97.75 189 ILE A C 1
ATOM 1577 O O . ILE A 1 189 ? 5.427 8.757 -10.140 1.00 97.75 189 ILE A O 1
ATOM 1581 N N . GLU A 1 190 ? 6.533 10.437 -11.131 1.00 97.50 190 GLU A N 1
ATOM 1582 C CA . GLU A 1 190 ? 6.861 11.130 -9.880 1.00 97.50 190 GLU A CA 1
ATOM 1583 C C . GLU A 1 190 ? 5.643 11.835 -9.257 1.00 97.50 190 GLU A C 1
ATOM 1585 O O . GLU A 1 190 ? 5.431 11.757 -8.047 1.00 97.50 190 GLU A O 1
ATOM 1590 N N . GLU A 1 191 ? 4.771 12.424 -10.077 1.00 97.75 191 GLU A N 1
ATOM 1591 C CA . GLU A 1 191 ? 3.471 12.960 -9.661 1.00 97.75 191 GLU A CA 1
ATOM 1592 C C . GLU A 1 191 ? 2.575 11.850 -9.086 1.00 97.75 191 GLU A C 1
ATOM 1594 O O . GLU A 1 191 ? 2.035 12.000 -7.987 1.00 97.75 191 GLU A O 1
ATOM 1599 N N . TYR A 1 192 ? 2.489 10.696 -9.759 1.00 97.69 192 TYR A N 1
ATOM 1600 C CA . TYR A 1 192 ? 1.756 9.525 -9.270 1.00 97.69 192 TYR A CA 1
ATOM 1601 C C . TYR A 1 192 ? 2.311 9.005 -7.935 1.00 97.69 192 TYR A C 1
ATOM 1603 O O . TYR A 1 192 ? 1.543 8.768 -7.002 1.00 97.69 192 TYR A O 1
ATOM 1611 N N . ARG A 1 193 ? 3.640 8.889 -7.792 1.00 97.50 193 ARG A N 1
ATOM 1612 C CA . ARG A 1 193 ? 4.289 8.536 -6.513 1.00 97.50 193 ARG A CA 1
ATOM 1613 C C . ARG A 1 193 ? 3.945 9.535 -5.411 1.00 97.50 193 ARG A C 1
ATOM 1615 O O . ARG A 1 193 ? 3.602 9.119 -4.305 1.00 97.50 193 ARG A O 1
ATOM 1622 N N . GLY A 1 194 ? 3.998 10.833 -5.711 1.00 98.12 194 GLY A N 1
ATOM 1623 C CA . GLY A 1 194 ? 3.638 11.900 -4.779 1.00 98.12 194 GLY A CA 1
ATOM 1624 C C . GLY A 1 194 ? 2.182 11.817 -4.312 1.00 98.12 194 GLY A C 1
ATOM 1625 O O . GLY A 1 194 ? 1.916 11.983 -3.122 1.00 98.12 194 GLY A O 1
ATOM 1626 N N . ILE A 1 195 ? 1.250 11.506 -5.217 1.00 97.88 195 ILE A N 1
ATOM 1627 C CA . ILE A 1 195 ? -0.170 11.289 -4.896 1.00 97.88 195 ILE A CA 1
ATOM 1628 C C . ILE A 1 195 ? -0.343 10.035 -4.029 1.00 97.88 195 ILE A C 1
ATOM 1630 O O . ILE A 1 195 ? -0.933 10.119 -2.957 1.00 97.88 195 ILE A O 1
ATOM 1634 N N . VAL A 1 196 ? 0.221 8.890 -4.426 1.00 97.81 196 VAL A N 1
ATOM 1635 C CA . VAL A 1 196 ? 0.117 7.630 -3.662 1.00 97.81 196 VAL A CA 1
ATOM 1636 C C . VAL A 1 196 ? 0.679 7.779 -2.243 1.00 97.81 196 VAL A C 1
ATOM 1638 O O . VAL A 1 196 ? 0.075 7.287 -1.290 1.00 97.81 196 VAL A O 1
ATOM 1641 N N . MET A 1 197 ? 1.797 8.492 -2.076 1.00 96.75 197 MET A N 1
ATOM 1642 C CA . MET A 1 197 ? 2.377 8.759 -0.757 1.00 96.75 197 MET A CA 1
ATOM 1643 C C . MET A 1 197 ? 1.487 9.663 0.107 1.00 96.75 197 MET A C 1
ATOM 1645 O O . MET A 1 197 ? 1.309 9.360 1.286 1.00 96.75 197 MET A O 1
ATOM 1649 N N . LYS A 1 198 ? 0.892 10.722 -0.461 1.00 97.38 198 LYS A N 1
ATOM 1650 C CA . LYS A 1 198 ? -0.056 11.599 0.253 1.00 97.38 198 LYS A CA 1
ATOM 1651 C C . LYS A 1 198 ? -1.322 10.854 0.662 1.00 97.38 198 LYS A C 1
ATOM 1653 O O . LYS A 1 198 ? -1.650 10.846 1.843 1.00 97.38 198 LYS A O 1
ATOM 1658 N N . ASN A 1 199 ? -1.967 10.158 -0.275 1.00 96.62 199 ASN A N 1
ATOM 1659 C CA . ASN A 1 199 ? -3.189 9.394 -0.017 1.00 96.62 199 ASN A CA 1
ATOM 1660 C C . ASN A 1 199 ? -2.967 8.364 1.101 1.00 96.62 199 ASN A C 1
ATOM 1662 O O . ASN A 1 199 ? -3.755 8.290 2.039 1.00 96.62 199 ASN A O 1
ATOM 1666 N N . LYS A 1 200 ? -1.846 7.630 1.064 1.00 96.75 200 LYS A N 1
ATOM 1667 C CA . LYS A 1 200 ? -1.480 6.672 2.116 1.00 96.75 200 LYS A CA 1
ATOM 1668 C C . LYS A 1 200 ? -1.247 7.342 3.475 1.00 96.75 200 LYS A C 1
ATOM 1670 O O . LYS A 1 200 ? -1.589 6.767 4.505 1.00 96.75 200 LYS A O 1
ATOM 1675 N N . GLU A 1 201 ? -0.660 8.537 3.500 1.00 96.19 201 GLU A N 1
ATOM 1676 C CA . GLU A 1 201 ? -0.476 9.306 4.734 1.00 96.19 201 GLU A CA 1
ATOM 1677 C C . GLU A 1 201 ? -1.814 9.845 5.278 1.00 96.19 201 GLU A C 1
ATOM 1679 O O . GLU A 1 201 ? -2.016 9.889 6.489 1.00 96.19 201 GLU A O 1
ATOM 1684 N N . GLU A 1 202 ? -2.750 10.216 4.403 1.00 95.62 202 GLU A N 1
ATOM 1685 C CA . GLU A 1 202 ? -4.106 10.652 4.755 1.00 95.62 202 GLU A CA 1
ATOM 1686 C C . GLU A 1 202 ? -4.987 9.496 5.254 1.00 95.62 202 GLU A C 1
ATOM 1688 O O . GLU A 1 202 ? -5.597 9.640 6.314 1.00 95.62 202 GLU A O 1
ATOM 1693 N N . GLU A 1 203 ? -4.966 8.323 4.611 1.00 95.81 203 GLU A N 1
ATOM 1694 C CA . GLU A 1 203 ? -5.568 7.085 5.139 1.00 95.81 203 GLU A CA 1
ATOM 1695 C C . GLU A 1 203 ? -5.034 6.767 6.544 1.00 95.81 203 GLU A C 1
ATOM 1697 O O . GLU A 1 203 ? -5.783 6.465 7.472 1.00 95.81 203 GLU A O 1
ATOM 1702 N N . GLU A 1 204 ? -3.717 6.874 6.734 1.00 96.38 204 GLU A N 1
ATOM 1703 C CA . GLU A 1 204 ? -3.070 6.642 8.023 1.00 96.38 204 GLU A CA 1
ATOM 1704 C C . GLU A 1 204 ? -3.365 7.733 9.065 1.00 96.38 204 GLU A C 1
ATOM 1706 O O . GLU A 1 204 ? -3.213 7.474 10.262 1.00 96.38 204 GLU A O 1
ATOM 1711 N N . ARG A 1 205 ? -3.797 8.935 8.663 1.00 96.81 205 ARG A N 1
ATOM 1712 C CA . ARG A 1 205 ? -4.368 9.943 9.574 1.00 96.81 205 ARG A CA 1
ATOM 1713 C C . ARG A 1 205 ? -5.811 9.586 9.933 1.00 96.81 205 ARG A C 1
ATOM 1715 O O . ARG A 1 205 ? -6.138 9.602 11.117 1.00 96.81 205 ARG A O 1
ATOM 1722 N N . GLN A 1 206 ? -6.633 9.216 8.949 1.00 95.69 206 GLN A N 1
ATOM 1723 C CA . GLN A 1 206 ? -8.039 8.833 9.125 1.00 95.69 206 GLN A CA 1
ATOM 1724 C C . GLN A 1 206 ? -8.178 7.626 10.061 1.00 95.69 206 GLN A C 1
ATOM 1726 O O . GLN A 1 206 ? -8.806 7.756 11.109 1.00 95.69 206 GLN A O 1
ATOM 1731 N N . ARG A 1 207 ? -7.453 6.525 9.813 1.00 96.44 207 ARG A N 1
ATOM 1732 C CA . ARG A 1 207 ? -7.400 5.347 10.709 1.00 96.44 207 ARG A CA 1
ATOM 1733 C C . ARG A 1 207 ? -7.043 5.708 12.156 1.00 96.44 207 ARG A C 1
ATOM 1735 O O . ARG A 1 207 ? -7.565 5.120 13.100 1.00 96.44 207 ARG A O 1
ATOM 1742 N N . LYS A 1 208 ? -6.157 6.692 12.357 1.00 97.19 208 LYS A N 1
ATOM 1743 C CA . LYS A 1 208 ? -5.740 7.177 13.690 1.00 97.19 208 LYS A CA 1
ATOM 1744 C C . LYS A 1 208 ? -6.751 8.126 14.345 1.00 97.19 208 LYS A C 1
ATOM 1746 O O . LYS A 1 208 ? -6.620 8.382 15.543 1.00 97.19 208 LYS A O 1
ATOM 1751 N N . ILE A 1 209 ? -7.718 8.655 13.598 1.00 97.38 209 ILE A N 1
ATOM 1752 C CA . ILE A 1 209 ? -8.877 9.395 14.113 1.00 97.38 209 ILE A CA 1
ATOM 1753 C C . ILE A 1 209 ? -9.982 8.389 14.454 1.00 97.38 209 ILE A C 1
ATOM 1755 O O . ILE A 1 209 ? -10.369 8.303 15.616 1.00 97.38 209 ILE A O 1
ATOM 1759 N N . GLU A 1 210 ? -10.365 7.535 13.504 1.00 97.19 210 GLU A N 1
ATOM 1760 C CA . GLU A 1 210 ? -11.357 6.461 13.669 1.00 97.19 210 GLU A CA 1
ATOM 1761 C C . GLU A 1 210 ? -11.051 5.566 14.880 1.00 97.19 210 GLU A C 1
ATOM 1763 O O . GLU A 1 210 ? -11.920 5.323 15.714 1.00 97.19 210 GLU A O 1
ATOM 1768 N N . ALA A 1 211 ? -9.795 5.135 15.054 1.00 97.56 211 ALA A N 1
ATOM 1769 C CA . ALA A 1 211 ? -9.390 4.325 16.205 1.00 97.56 211 ALA A CA 1
ATOM 1770 C C . ALA A 1 211 ? -9.544 5.059 17.553 1.00 97.56 211 ALA A C 1
ATOM 1772 O O . ALA A 1 211 ? -9.838 4.425 18.569 1.00 97.56 211 ALA A O 1
ATOM 1773 N N . LYS A 1 212 ? -9.376 6.390 17.585 1.00 97.56 212 LYS A N 1
ATOM 1774 C CA . LYS A 1 212 ? -9.610 7.207 18.791 1.00 97.56 212 LYS A CA 1
ATOM 1775 C C . LYS A 1 212 ? -11.098 7.398 19.049 1.00 97.56 212 LYS A C 1
ATOM 1777 O O . LYS A 1 212 ? -11.523 7.300 20.195 1.00 97.56 212 LYS A O 1
ATOM 1782 N N . GLU A 1 213 ? -11.887 7.645 18.008 1.00 97.69 213 GLU A N 1
ATOM 1783 C CA . GLU A 1 213 ? -13.341 7.785 18.112 1.00 97.69 213 GLU A CA 1
ATOM 1784 C C . GLU A 1 213 ? -13.990 6.476 18.571 1.00 97.69 213 GLU A C 1
ATOM 1786 O O . GLU A 1 213 ? -14.791 6.487 19.505 1.00 97.69 213 GLU A O 1
ATOM 1791 N N . HIS A 1 214 ? -13.556 5.339 18.019 1.00 97.56 214 HIS A N 1
ATOM 1792 C CA . HIS A 1 214 ? -13.952 4.006 18.464 1.00 97.56 214 HIS A CA 1
ATOM 1793 C C . HIS A 1 214 ? -13.556 3.748 19.927 1.00 97.56 214 HIS A C 1
ATOM 1795 O O . HIS A 1 214 ? -14.388 3.308 20.719 1.00 97.56 214 HIS A O 1
ATOM 1801 N N . LEU A 1 215 ? -12.322 4.074 20.333 1.00 97.62 215 LEU A N 1
ATOM 1802 C CA . LEU A 1 215 ? -11.890 3.954 21.732 1.00 97.62 215 LEU A CA 1
ATOM 1803 C C . LEU A 1 215 ? -12.751 4.814 22.676 1.00 97.62 215 LEU A C 1
ATOM 1805 O O . LEU A 1 215 ? -13.170 4.345 23.733 1.00 97.62 215 LEU A O 1
ATOM 1809 N N . VAL A 1 216 ? -13.069 6.051 22.285 1.00 98.12 216 VAL A N 1
ATOM 1810 C CA . VAL A 1 216 ? -13.963 6.942 23.042 1.00 98.12 216 VAL A CA 1
ATOM 1811 C C . VAL A 1 216 ? -15.398 6.401 23.088 1.00 98.12 216 VAL A C 1
ATOM 1813 O O . VAL A 1 216 ? -16.063 6.548 24.113 1.00 98.12 216 VAL A O 1
ATOM 1816 N N . ALA A 1 217 ? -15.883 5.755 22.025 1.00 97.94 217 ALA A N 1
ATOM 1817 C CA . ALA A 1 217 ? -17.193 5.107 22.001 1.00 97.94 217 ALA A CA 1
ATOM 1818 C C . ALA A 1 217 ? -17.256 3.897 22.951 1.00 97.94 217 ALA A C 1
ATOM 1820 O O . ALA A 1 217 ? -18.209 3.792 23.723 1.00 97.94 217 ALA A O 1
ATOM 1821 N N . VAL A 1 218 ? -16.222 3.045 22.969 1.00 98.06 218 VAL A N 1
ATOM 1822 C CA . VAL A 1 218 ? -16.100 1.919 23.915 1.00 98.06 218 VAL A CA 1
ATOM 1823 C C . VAL A 1 218 ? -16.080 2.422 25.361 1.00 98.06 218 VAL A C 1
ATOM 1825 O O . VAL A 1 218 ? -16.891 1.978 26.169 1.00 98.06 218 VAL A O 1
ATOM 1828 N N . ILE A 1 219 ? -15.251 3.424 25.677 1.00 97.50 219 ILE A N 1
ATOM 1829 C CA . ILE A 1 219 ? -15.174 4.006 27.031 1.00 97.50 219 ILE A CA 1
ATOM 1830 C C . ILE A 1 219 ? -16.534 4.570 27.484 1.00 97.50 219 ILE A C 1
ATOM 1832 O O . ILE A 1 219 ? -16.921 4.393 28.639 1.00 97.50 219 ILE A O 1
ATOM 1836 N N . LYS A 1 220 ? -17.290 5.219 26.587 1.00 97.75 220 LYS A N 1
ATOM 1837 C CA . LYS A 1 220 ? -18.651 5.705 26.882 1.00 97.75 220 LYS A CA 1
ATOM 1838 C C . LYS A 1 220 ? -19.643 4.558 27.106 1.00 97.75 220 LYS A C 1
ATOM 1840 O O . LYS A 1 220 ? -20.465 4.645 28.016 1.00 97.75 220 LYS A O 1
ATOM 1845 N N . ALA A 1 221 ? -19.568 3.488 26.314 1.00 97.56 221 ALA A N 1
ATOM 1846 C CA . ALA A 1 221 ? -20.415 2.308 26.488 1.00 97.56 221 ALA A CA 1
ATOM 1847 C C . ALA A 1 221 ? -20.156 1.616 27.839 1.00 97.56 221 ALA A C 1
ATOM 1849 O O . ALA A 1 221 ? -21.108 1.312 28.561 1.00 97.56 221 ALA A O 1
ATOM 1850 N N . ASP A 1 222 ? -18.886 1.461 28.227 1.00 97.31 222 ASP A N 1
ATOM 1851 C CA . ASP A 1 222 ? -18.490 0.915 29.530 1.00 97.31 222 ASP A CA 1
ATOM 1852 C C . ASP A 1 222 ? -18.987 1.788 30.692 1.00 97.31 222 ASP A C 1
ATOM 1854 O O . ASP A 1 222 ? -19.507 1.269 31.682 1.00 97.31 222 ASP A O 1
ATOM 1858 N N . GLN A 1 223 ? -18.884 3.119 30.582 1.00 98.00 223 GLN A N 1
ATOM 1859 C CA . GLN A 1 223 ? -19.413 4.051 31.588 1.00 98.00 223 GLN A CA 1
ATOM 1860 C C . GLN A 1 223 ? -20.924 3.859 31.794 1.00 98.00 223 GLN A C 1
ATOM 1862 O O . GLN A 1 223 ? -21.364 3.647 32.927 1.00 98.00 223 GLN A O 1
ATOM 1867 N N . ILE A 1 224 ? -21.702 3.836 30.705 1.00 98.00 224 ILE A N 1
ATOM 1868 C CA . ILE A 1 224 ? -23.158 3.615 30.735 1.00 98.00 224 ILE A CA 1
ATOM 1869 C C . ILE A 1 224 ? -23.495 2.235 31.327 1.00 98.00 224 ILE A C 1
ATOM 1871 O O . ILE A 1 224 ? -24.423 2.109 32.132 1.00 98.00 224 ILE A O 1
ATOM 1875 N N . PHE A 1 225 ? -22.728 1.194 30.987 1.00 98.00 225 PHE A N 1
ATOM 1876 C CA . PHE A 1 225 ? -22.891 -0.145 31.557 1.00 98.00 225 PHE A CA 1
ATOM 1877 C C . PHE A 1 225 ? -22.664 -0.157 33.079 1.00 98.00 225 PHE A C 1
ATOM 1879 O O . PHE A 1 225 ? -23.490 -0.691 33.827 1.00 98.00 225 PHE A O 1
ATOM 1886 N N . TRP A 1 226 ? -21.594 0.483 33.562 1.00 96.94 226 TRP A N 1
ATOM 1887 C CA . TRP A 1 226 ? -21.298 0.582 34.993 1.00 96.94 226 TRP A CA 1
ATOM 1888 C C . TRP A 1 226 ? -22.331 1.404 35.769 1.00 96.94 226 TRP A C 1
ATOM 1890 O O . TRP A 1 226 ? -22.647 1.057 36.910 1.00 96.94 226 TRP A O 1
ATOM 1900 N N . GLU A 1 227 ? -22.880 2.469 35.186 1.00 97.31 227 GLU A N 1
ATOM 1901 C CA . GLU A 1 227 ? -23.984 3.235 35.779 1.00 97.31 227 GLU A CA 1
ATOM 1902 C C . GLU A 1 227 ? -25.269 2.404 35.869 1.00 97.31 227 GLU A C 1
ATOM 1904 O O . GLU A 1 227 ? -25.897 2.346 36.929 1.00 97.31 227 GLU A O 1
ATOM 1909 N N . HIS A 1 228 ? -25.615 1.679 34.804 1.00 96.75 228 HIS A N 1
ATOM 1910 C CA . HIS A 1 228 ? -26.772 0.787 34.781 1.00 96.75 228 HIS A CA 1
ATOM 1911 C C . HIS A 1 228 ? -26.659 -0.339 35.826 1.00 96.75 228 HIS A C 1
ATOM 1913 O O . HIS A 1 228 ? -27.621 -0.609 36.549 1.00 96.75 228 HIS A O 1
ATOM 1919 N N . GLU A 1 229 ? -25.483 -0.956 35.982 1.00 96.00 229 GLU A N 1
ATOM 1920 C CA . GLU A 1 229 ? -25.227 -1.959 37.025 1.00 96.00 229 GLU A CA 1
ATOM 1921 C C . GLU A 1 229 ? -25.276 -1.380 38.449 1.00 96.00 229 GLU A C 1
ATOM 1923 O O . GLU A 1 229 ? -25.829 -2.014 39.356 1.00 96.00 229 GLU A O 1
ATOM 1928 N N . LYS A 1 230 ? -24.761 -0.162 38.669 1.00 96.12 230 LYS A N 1
ATOM 1929 C CA . LYS A 1 230 ? -24.911 0.549 39.953 1.00 96.12 230 LYS A CA 1
ATOM 1930 C C . LYS A 1 230 ? -26.386 0.804 40.272 1.00 96.12 230 LYS A C 1
ATOM 1932 O O . LYS A 1 230 ? -26.818 0.534 41.392 1.00 96.12 230 LYS A O 1
ATOM 1937 N N . GLU A 1 231 ? -27.176 1.253 39.299 1.00 97.06 231 GLU A N 1
ATOM 1938 C CA . GLU A 1 231 ? -28.596 1.556 39.501 1.00 97.06 231 GLU A CA 1
ATOM 1939 C C . GLU A 1 231 ? -29.449 0.293 39.717 1.00 97.06 231 GLU A C 1
ATOM 1941 O O . GLU A 1 231 ? -30.349 0.303 40.560 1.00 97.06 231 GLU A O 1
ATOM 1946 N N . LYS A 1 232 ? -29.143 -0.835 39.055 1.00 96.50 232 LYS A N 1
ATOM 1947 C CA . LYS A 1 232 ? -29.757 -2.142 39.375 1.00 96.50 232 LYS A CA 1
ATOM 1948 C C . LYS A 1 232 ? -29.501 -2.549 40.826 1.00 96.50 232 LYS A C 1
ATOM 1950 O O . LYS A 1 232 ? -30.432 -2.970 41.520 1.00 96.50 232 LYS A O 1
ATOM 1955 N N . LYS A 1 233 ? -28.257 -2.413 41.301 1.00 95.94 233 LYS A N 1
ATOM 1956 C CA . LYS A 1 233 ? -27.879 -2.717 42.691 1.00 95.94 233 LYS A CA 1
ATOM 1957 C C . LYS A 1 233 ? -28.622 -1.790 43.656 1.00 95.94 233 LYS A C 1
ATOM 1959 O O . LYS A 1 233 ? -29.357 -2.284 44.509 1.00 95.94 233 LYS A O 1
ATOM 1964 N N . ARG A 1 234 ? -28.596 -0.472 43.417 1.00 96.38 234 ARG A N 1
ATOM 1965 C CA . ARG A 1 234 ? -29.333 0.530 44.212 1.00 96.38 234 ARG A CA 1
ATOM 1966 C C . ARG A 1 234 ? -30.836 0.233 44.292 1.00 96.38 234 ARG A C 1
ATOM 1968 O O . ARG A 1 234 ? -31.389 0.250 45.390 1.00 96.38 234 ARG A O 1
ATOM 1975 N N . LYS A 1 235 ? -31.490 -0.101 43.171 1.00 96.94 235 LYS A N 1
ATOM 1976 C CA . LYS A 1 235 ? -32.908 -0.518 43.123 1.00 96.94 235 LYS A CA 1
ATOM 1977 C C . LYS A 1 235 ? -33.170 -1.806 43.909 1.00 96.94 235 LYS A C 1
ATOM 1979 O O . LYS A 1 235 ? -34.193 -1.913 44.580 1.00 96.94 235 LYS A O 1
ATOM 1984 N N . THR A 1 236 ? -32.254 -2.770 43.861 1.00 96.19 236 THR A N 1
ATOM 1985 C CA . THR A 1 236 ? -32.366 -4.030 44.616 1.00 96.19 236 THR A CA 1
ATOM 1986 C C . THR A 1 236 ? -32.223 -3.790 46.123 1.00 96.19 236 THR A C 1
ATOM 1988 O O . THR A 1 236 ? -33.013 -4.311 46.906 1.00 96.19 236 THR A O 1
ATOM 1991 N N . ASP A 1 237 ? -31.280 -2.945 46.540 1.00 96.75 237 ASP A N 1
ATOM 1992 C CA . ASP A 1 237 ? -31.058 -2.597 47.950 1.00 96.75 237 ASP A CA 1
ATOM 1993 C C . ASP A 1 237 ? -32.110 -1.638 48.512 1.00 96.75 237 ASP A C 1
ATOM 1995 O O . ASP A 1 237 ? -32.364 -1.620 49.717 1.00 96.75 237 ASP A O 1
ATOM 1999 N N . GLN A 1 238 ? -32.746 -0.840 47.657 1.00 97.25 238 GLN A N 1
ATOM 2000 C CA . GLN A 1 238 ? -33.951 -0.098 48.009 1.00 97.25 238 GLN A CA 1
ATOM 2001 C C . GLN A 1 238 ? -35.111 -1.071 48.286 1.00 97.25 238 GLN A C 1
ATOM 2003 O O . GLN A 1 238 ? -35.637 -1.062 49.396 1.00 97.25 238 GLN A O 1
ATOM 2008 N N . LYS A 1 239 ? -35.414 -2.002 47.367 1.00 96.81 239 LYS A N 1
ATOM 2009 C CA . LYS A 1 239 ? -36.446 -3.039 47.575 1.00 96.81 239 LYS A CA 1
ATOM 2010 C C . LYS A 1 239 ? -36.188 -3.907 48.813 1.00 96.81 239 LYS A C 1
ATOM 2012 O O . LYS A 1 239 ? -37.121 -4.223 49.546 1.00 96.81 239 LYS A O 1
ATOM 2017 N N . ARG A 1 240 ? -34.927 -4.274 49.087 1.00 96.81 240 ARG A N 1
ATOM 2018 C CA . ARG A 1 240 ? -34.553 -5.008 50.313 1.00 96.81 240 ARG A CA 1
ATOM 2019 C C . ARG A 1 240 ? -34.908 -4.228 51.583 1.00 96.81 240 ARG A C 1
ATOM 2021 O O . ARG A 1 240 ? -35.459 -4.823 52.506 1.00 96.81 240 ARG A O 1
ATOM 2028 N N . ARG A 1 241 ? -34.647 -2.916 51.618 1.00 97.38 241 ARG A N 1
ATOM 2029 C CA . ARG A 1 241 ? -35.018 -2.043 52.747 1.00 97.38 241 ARG A CA 1
ATOM 2030 C C . ARG A 1 241 ? -36.528 -1.854 52.864 1.00 97.38 241 ARG A C 1
ATOM 2032 O O . ARG A 1 241 ? -37.059 -2.014 53.952 1.00 97.38 241 ARG A O 1
ATOM 2039 N N . GLU A 1 242 ? -37.235 -1.638 51.755 1.00 97.44 242 GLU A N 1
ATOM 2040 C CA . GLU A 1 242 ? -38.703 -1.524 51.735 1.00 97.44 242 GLU A CA 1
ATOM 2041 C C . GLU A 1 242 ? -39.389 -2.774 52.329 1.00 97.44 242 GLU A C 1
ATOM 2043 O O . GLU A 1 242 ? -40.325 -2.654 53.123 1.00 97.44 242 GLU A O 1
ATOM 2048 N N . VAL A 1 243 ? -38.880 -3.977 52.025 1.00 97.50 243 VAL A N 1
ATOM 2049 C CA . VAL A 1 243 ? -39.353 -5.245 52.616 1.00 97.50 243 VAL A CA 1
ATOM 2050 C C . VAL A 1 243 ? -38.998 -5.362 54.105 1.00 97.50 243 VAL A C 1
ATOM 2052 O O . VAL A 1 243 ? -39.839 -5.790 54.898 1.00 97.50 243 VAL A O 1
ATOM 2055 N N . GLN A 1 244 ? -37.788 -4.962 54.513 1.00 96.62 244 GLN A N 1
ATOM 2056 C CA . GLN A 1 244 ? -37.385 -4.946 55.927 1.00 96.62 244 GLN A CA 1
ATOM 2057 C C . GLN A 1 244 ? -38.257 -3.986 56.751 1.00 96.62 244 GLN A C 1
ATOM 2059 O O . GLN A 1 244 ? -38.789 -4.383 57.787 1.00 96.62 244 GLN A O 1
ATOM 2064 N N . ASP A 1 245 ? -38.491 -2.769 56.261 1.00 97.44 245 ASP A N 1
ATOM 2065 C CA . ASP A 1 245 ? -39.349 -1.771 56.902 1.00 97.44 245 ASP A CA 1
ATOM 2066 C C . ASP A 1 245 ? -40.802 -2.246 57.005 1.00 97.44 245 ASP A C 1
ATOM 2068 O O . ASP A 1 245 ? -41.448 -2.050 58.037 1.00 97.44 245 ASP A O 1
ATOM 2072 N N . ALA A 1 246 ? -41.332 -2.891 55.960 1.00 97.44 246 ALA A N 1
ATOM 2073 C CA . ALA A 1 246 ? -42.662 -3.494 55.990 1.00 97.44 246 ALA A CA 1
ATOM 2074 C C . ALA A 1 246 ? -42.761 -4.595 57.062 1.00 97.44 246 ALA A C 1
ATOM 2076 O O . ALA A 1 246 ? -43.725 -4.623 57.831 1.00 97.44 246 ALA A O 1
ATOM 2077 N N . HIS A 1 247 ? -41.741 -5.450 57.175 1.00 97.44 247 HIS A N 1
ATOM 2078 C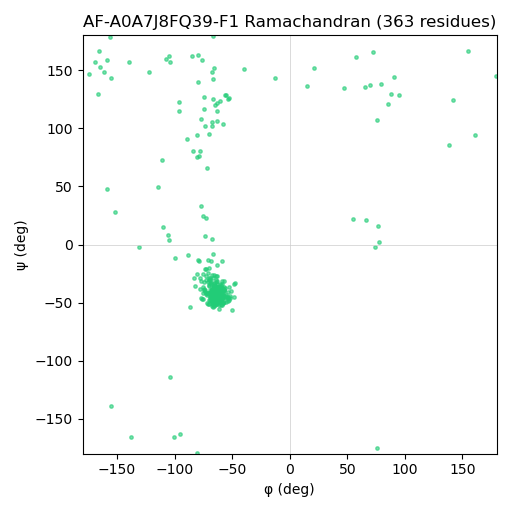 CA . HIS A 1 247 ? -41.684 -6.500 58.192 1.00 97.44 247 HIS A CA 1
ATOM 2079 C C . HIS A 1 247 ? -41.557 -5.930 59.617 1.00 97.44 247 HIS A C 1
ATOM 2081 O O . HIS A 1 247 ? -42.265 -6.370 60.523 1.00 97.44 247 HIS A O 1
ATOM 2087 N N . ILE A 1 248 ? -40.740 -4.890 59.819 1.00 97.31 248 ILE A N 1
ATOM 2088 C CA . ILE A 1 248 ? -40.620 -4.173 61.101 1.00 97.31 248 ILE A CA 1
ATOM 2089 C C . ILE A 1 248 ? -41.964 -3.542 61.495 1.00 97.31 248 ILE A C 1
ATOM 2091 O O . ILE A 1 248 ? -42.411 -3.713 62.632 1.00 97.31 248 ILE A O 1
ATOM 2095 N N . LYS A 1 249 ? -42.658 -2.882 60.556 1.00 97.06 249 LYS A N 1
ATOM 2096 C CA . LYS A 1 249 ? -44.006 -2.317 60.766 1.00 97.06 249 LYS A CA 1
ATOM 2097 C C . LYS A 1 249 ? -45.027 -3.405 61.122 1.00 97.06 249 LYS A C 1
ATOM 2099 O O . LYS A 1 249 ? -45.825 -3.212 62.040 1.00 97.06 249 LYS A O 1
ATOM 2104 N N . GLN A 1 250 ? -44.974 -4.567 60.467 1.00 96.50 250 GLN A N 1
ATOM 2105 C CA . GLN A 1 250 ? -45.834 -5.714 60.777 1.00 96.50 250 GLN A CA 1
ATOM 2106 C C . GLN A 1 250 ? -45.549 -6.290 62.175 1.00 96.50 250 GLN A C 1
ATOM 2108 O O . GLN A 1 250 ? -46.483 -6.523 62.941 1.00 96.50 250 GLN A O 1
ATOM 2113 N N . ILE A 1 251 ? -44.276 -6.453 62.558 1.00 97.31 251 ILE A N 1
ATOM 2114 C CA . ILE A 1 251 ? -43.880 -6.883 63.909 1.00 97.31 251 ILE A CA 1
ATOM 2115 C C . ILE A 1 251 ? -44.357 -5.875 64.961 1.00 97.31 251 ILE A C 1
ATOM 2117 O O . ILE A 1 251 ? -44.882 -6.284 65.998 1.00 97.31 251 ILE A O 1
ATOM 2121 N N . ALA A 1 252 ? -44.204 -4.571 64.713 1.00 97.31 252 ALA A N 1
ATOM 2122 C CA . ALA A 1 252 ? -44.662 -3.523 65.622 1.00 97.31 252 ALA A CA 1
ATOM 2123 C C . ALA A 1 252 ? -46.189 -3.562 65.809 1.00 97.31 252 ALA A C 1
ATOM 2125 O O . ALA A 1 252 ? -46.661 -3.591 66.947 1.00 97.31 252 ALA A O 1
ATOM 2126 N N . LYS A 1 253 ? -46.953 -3.669 64.711 1.00 97.44 253 LYS A N 1
ATOM 2127 C CA . LYS A 1 253 ? -48.416 -3.829 64.735 1.00 97.44 253 LYS A CA 1
ATOM 2128 C C . LYS A 1 253 ? -48.843 -5.085 65.505 1.00 97.44 253 LYS A C 1
ATOM 2130 O O . LYS A 1 253 ? -49.697 -5.005 66.385 1.00 97.44 253 LYS A O 1
ATOM 2135 N N . ASN A 1 254 ? -48.207 -6.227 65.246 1.00 96.50 254 ASN A N 1
ATOM 2136 C CA . ASN A 1 254 ? -48.519 -7.481 65.934 1.00 96.50 254 ASN A CA 1
ATOM 2137 C C . ASN A 1 254 ? -48.183 -7.411 67.435 1.00 96.50 254 ASN A C 1
ATOM 2139 O O . ASN A 1 254 ? -48.978 -7.857 68.260 1.00 96.50 254 ASN A O 1
ATOM 2143 N N . LYS A 1 255 ? -47.055 -6.793 67.817 1.00 96.69 255 LYS A N 1
ATOM 2144 C CA . LYS A 1 255 ? -46.698 -6.545 69.227 1.00 96.69 255 LYS A CA 1
ATOM 2145 C C . LYS A 1 255 ? -47.677 -5.588 69.917 1.00 96.69 255 LYS A C 1
ATOM 2147 O O . LYS A 1 255 ? -47.981 -5.795 71.090 1.00 96.69 255 LYS A O 1
ATOM 2152 N N . PHE A 1 256 ? -48.185 -4.575 69.212 1.00 96.62 256 PHE A N 1
ATOM 2153 C CA . PHE A 1 256 ? -49.215 -3.671 69.729 1.00 96.62 256 PHE A CA 1
ATOM 2154 C C . PHE A 1 256 ? -50.531 -4.416 69.992 1.00 96.62 256 PHE A C 1
ATOM 2156 O O . PHE A 1 256 ? -51.016 -4.402 71.123 1.00 96.62 256 PHE A O 1
ATOM 2163 N N . HIS A 1 257 ? -51.054 -5.156 69.008 1.00 96.38 257 HIS A N 1
ATOM 2164 C CA . HIS A 1 257 ? -52.275 -5.949 69.190 1.00 96.38 257 HIS A CA 1
ATOM 2165 C C . HIS A 1 257 ? -52.120 -7.031 70.270 1.00 96.38 257 HIS A C 1
ATOM 2167 O O . HIS A 1 257 ? -53.038 -7.234 71.057 1.00 96.38 257 HIS A O 1
ATOM 2173 N N . ALA A 1 258 ? -50.952 -7.672 70.392 1.00 96.69 258 ALA A N 1
ATOM 2174 C CA . ALA A 1 258 ? -50.688 -8.636 71.463 1.00 96.69 258 ALA A CA 1
ATOM 2175 C C . ALA A 1 258 ? -50.686 -7.994 72.867 1.00 96.69 258 ALA A C 1
ATOM 2177 O O . ALA A 1 258 ? -51.147 -8.618 73.823 1.00 96.69 258 ALA A O 1
ATOM 2178 N N . LYS A 1 259 ? -50.210 -6.746 73.010 1.00 96.00 259 LYS A N 1
ATOM 2179 C CA . LYS A 1 259 ? -50.357 -5.974 74.260 1.00 96.00 259 LYS A CA 1
ATOM 2180 C C . LYS A 1 259 ? -51.821 -5.614 74.525 1.00 96.00 259 LYS A C 1
ATOM 2182 O O . LYS A 1 259 ? -52.294 -5.818 75.636 1.00 96.00 259 LYS A O 1
ATOM 2187 N N . GLN A 1 260 ? -52.534 -5.131 73.508 1.00 95.38 260 GLN A N 1
ATOM 2188 C CA . GLN A 1 260 ? -53.945 -4.745 73.602 1.00 95.38 260 GLN A CA 1
ATOM 2189 C C . GLN A 1 260 ? -54.841 -5.931 73.998 1.00 95.38 260 GLN A C 1
ATOM 2191 O O . GLN A 1 260 ? -55.670 -5.797 74.891 1.00 95.38 260 GLN A O 1
ATOM 2196 N N . ALA A 1 261 ? -54.626 -7.106 73.398 1.00 95.25 261 ALA A N 1
ATOM 2197 C CA . ALA A 1 261 ? -55.345 -8.334 73.728 1.00 95.25 261 ALA A CA 1
ATOM 2198 C C . ALA A 1 261 ? -55.070 -8.802 75.167 1.00 95.25 261 ALA A C 1
ATOM 2200 O O . ALA A 1 261 ? -56.005 -9.164 75.876 1.00 95.25 261 ALA A O 1
ATOM 2201 N N . LYS A 1 262 ? -53.813 -8.731 75.635 1.00 94.88 262 LYS A N 1
ATOM 2202 C CA . LYS A 1 262 ? -53.478 -9.016 77.042 1.00 94.88 262 LYS A CA 1
ATOM 2203 C C . LYS A 1 262 ? -54.146 -8.040 78.009 1.00 94.88 262 LYS A C 1
ATOM 2205 O O . LYS A 1 262 ? -54.641 -8.475 79.041 1.00 94.88 262 LYS A O 1
ATOM 2210 N N . GLN A 1 263 ? -54.189 -6.749 77.678 1.00 94.00 263 GLN A N 1
ATOM 2211 C CA . GLN A 1 263 ? -54.863 -5.754 78.511 1.00 94.00 263 GLN A CA 1
ATOM 2212 C C . GLN A 1 263 ? -56.372 -6.028 78.585 1.00 94.00 263 GLN A C 1
ATOM 2214 O O . GLN A 1 263 ? -56.914 -6.148 79.677 1.00 94.00 263 GLN A O 1
ATOM 2219 N N . ALA A 1 264 ? -57.023 -6.256 77.439 1.00 94.69 264 ALA A N 1
ATOM 2220 C CA . ALA A 1 264 ? -58.439 -6.621 77.383 1.00 94.69 264 ALA A CA 1
ATOM 2221 C C . ALA A 1 264 ? -58.752 -7.927 78.140 1.00 94.69 264 ALA A C 1
ATOM 2223 O O . ALA A 1 264 ? -59.799 -8.026 78.772 1.00 94.69 264 ALA A O 1
ATOM 2224 N N . GLN A 1 265 ? -57.842 -8.908 78.128 1.00 92.50 265 GLN A N 1
ATOM 2225 C CA . GLN A 1 265 ? -57.975 -10.133 78.919 1.00 92.50 265 GLN A CA 1
ATOM 2226 C C . GLN A 1 265 ? -57.884 -9.858 80.429 1.00 92.50 265 GLN A C 1
ATOM 2228 O O . GLN A 1 265 ? -58.698 -10.383 81.182 1.00 92.50 265 GLN A O 1
ATOM 2233 N N . LEU A 1 266 ? -56.940 -9.023 80.879 1.00 90.62 266 LEU A N 1
ATOM 2234 C CA . LEU A 1 266 ? -56.824 -8.633 82.292 1.00 90.62 266 LEU A CA 1
ATOM 2235 C C . LEU A 1 266 ? -58.043 -7.832 82.768 1.00 90.62 266 LEU A C 1
ATOM 2237 O O . LEU A 1 266 ? -58.542 -8.070 83.864 1.00 90.62 266 LEU A O 1
ATOM 2241 N N . ASP A 1 267 ? -58.548 -6.917 81.941 1.00 93.06 267 ASP A N 1
ATOM 2242 C CA . ASP A 1 267 ? -59.730 -6.112 82.261 1.00 93.06 267 ASP A CA 1
ATOM 2243 C C . ASP A 1 267 ? -61.032 -6.929 82.204 1.00 93.06 267 ASP A C 1
ATOM 2245 O O . ASP A 1 267 ? -61.973 -6.630 82.938 1.00 93.06 267 ASP A O 1
ATOM 2249 N N . TYR A 1 268 ? -61.078 -8.000 81.403 1.00 93.06 268 TYR A N 1
ATOM 2250 C CA . TYR A 1 268 ? -62.134 -9.010 81.477 1.00 93.06 268 TYR A CA 1
ATOM 2251 C C . TYR A 1 268 ? -62.058 -9.810 82.786 1.00 93.06 268 TYR A C 1
ATOM 2253 O O . TYR A 1 268 ? -63.067 -9.897 83.481 1.00 93.06 268 TYR A O 1
ATOM 2261 N N . CYS A 1 269 ? -60.878 -10.331 83.159 1.00 88.00 269 CYS A N 1
ATOM 2262 C CA . CYS A 1 269 ? -60.698 -11.073 84.414 1.00 88.00 269 CYS A CA 1
ATOM 2263 C C . CYS A 1 269 ? -61.148 -10.246 85.626 1.00 88.00 269 CYS A C 1
ATOM 2265 O O . CYS A 1 269 ? -62.010 -10.706 86.371 1.00 88.00 269 CYS A O 1
ATOM 2267 N N . ARG A 1 270 ? -60.683 -8.991 85.735 1.00 89.56 270 ARG A N 1
ATOM 2268 C CA . ARG A 1 270 ? -61.115 -8.029 86.766 1.00 89.56 270 ARG A CA 1
ATOM 2269 C C . ARG A 1 270 ? -62.636 -7.932 86.858 1.00 89.56 270 ARG A C 1
ATOM 2271 O O . ARG A 1 270 ? -63.194 -8.268 87.890 1.00 89.56 270 ARG A O 1
ATOM 2278 N N . ARG A 1 271 ? -63.317 -7.614 85.750 1.00 90.44 271 ARG A N 1
ATOM 2279 C CA . ARG A 1 271 ? -64.789 -7.511 85.715 1.00 90.44 271 ARG A CA 1
ATOM 2280 C C . ARG A 1 271 ? -65.495 -8.807 86.120 1.00 90.44 271 ARG A C 1
ATOM 2282 O O . ARG A 1 271 ? -66.563 -8.747 86.719 1.00 90.44 271 ARG A O 1
ATOM 2289 N N . THR A 1 272 ? -64.931 -9.973 85.794 1.00 87.88 272 THR A N 1
ATOM 2290 C CA . THR A 1 272 ? -65.487 -11.256 86.256 1.00 87.88 272 THR A CA 1
ATOM 2291 C C . THR A 1 272 ? -65.210 -11.530 87.734 1.00 87.88 272 THR A C 1
ATOM 2293 O O . THR A 1 272 ? -66.046 -12.140 88.388 1.00 87.88 272 THR A O 1
ATOM 2296 N N . GLU A 1 273 ? -64.084 -11.068 88.278 1.00 85.50 273 GLU A N 1
ATOM 2297 C CA . GLU A 1 273 ? -63.755 -11.158 89.705 1.00 85.50 273 GLU A CA 1
ATOM 2298 C C . GLU A 1 273 ? -64.627 -10.203 90.535 1.00 85.50 273 GLU A C 1
ATOM 2300 O O . GLU A 1 273 ? -65.168 -10.626 91.555 1.00 85.50 273 GLU A O 1
ATOM 2305 N N . ASP A 1 274 ? -64.849 -8.974 90.055 1.00 87.88 274 ASP A N 1
ATOM 2306 C CA . ASP A 1 274 ? -65.763 -7.985 90.641 1.00 87.88 274 ASP A CA 1
ATOM 2307 C C . ASP A 1 274 ? -67.199 -8.541 90.705 1.00 87.88 274 ASP A C 1
ATOM 2309 O O . ASP A 1 274 ? -67.797 -8.605 91.779 1.00 87.88 274 ASP A O 1
ATOM 2313 N N . LEU A 1 275 ? -67.721 -9.047 89.578 1.00 88.94 275 LEU A N 1
ATOM 2314 C CA . LEU A 1 275 ? -69.059 -9.649 89.493 1.00 88.94 275 LEU A CA 1
ATOM 2315 C C . LEU A 1 275 ? -69.209 -10.893 90.388 1.00 88.94 275 LEU A C 1
ATOM 2317 O O . LEU A 1 275 ? -70.261 -11.100 90.991 1.00 88.94 275 LEU A O 1
ATOM 2321 N N . VAL A 1 276 ? -68.169 -11.727 90.497 1.00 86.31 276 VAL A N 1
ATOM 2322 C CA . VAL A 1 276 ? -68.164 -12.874 91.422 1.00 86.31 276 VAL A CA 1
ATOM 2323 C C . VAL A 1 276 ? -68.148 -12.403 92.878 1.00 86.31 276 VAL A C 1
ATOM 2325 O O . VAL A 1 276 ? -68.847 -12.988 93.698 1.00 86.31 276 VAL A O 1
ATOM 2328 N N . ALA A 1 277 ? -67.423 -11.332 93.208 1.00 85.44 277 ALA A N 1
ATOM 2329 C CA . ALA A 1 277 ? -67.406 -10.763 94.554 1.00 85.44 277 ALA A CA 1
ATOM 2330 C C . ALA A 1 277 ? -68.737 -10.086 94.938 1.00 85.44 277 ALA A C 1
ATOM 2332 O O . ALA A 1 277 ? -69.107 -10.098 96.110 1.00 85.44 277 ALA A O 1
ATOM 2333 N N . GLU A 1 278 ? -69.476 -9.518 93.982 1.00 89.06 278 GLU A N 1
ATOM 2334 C CA . GLU A 1 278 ? -70.852 -9.042 94.190 1.00 89.06 278 GLU A CA 1
ATOM 2335 C C . GLU A 1 278 ? -71.822 -10.209 94.420 1.00 89.06 278 GLU A C 1
ATOM 2337 O O . GLU A 1 278 ? -72.553 -10.217 95.409 1.00 89.06 278 GLU A O 1
ATOM 2342 N N . LYS A 1 279 ? -71.765 -11.248 93.580 1.00 89.06 279 LYS A N 1
ATOM 2343 C CA . LYS A 1 279 ? -72.626 -12.438 93.702 1.00 89.06 279 LYS A CA 1
ATOM 2344 C C . LYS A 1 279 ? -72.345 -13.262 94.965 1.00 89.06 279 LYS A C 1
ATOM 2346 O O . LYS A 1 279 ? -73.275 -13.812 95.548 1.00 89.06 279 LYS A O 1
ATOM 2351 N N . GLU A 1 280 ? -71.097 -13.307 95.429 1.00 85.81 280 GLU A N 1
ATOM 2352 C CA . GLU A 1 280 ? -70.739 -13.900 96.724 1.00 85.81 280 GLU A CA 1
ATOM 2353 C C . GLU A 1 280 ? -71.302 -13.076 97.894 1.00 85.81 280 GLU A C 1
ATOM 2355 O O . GLU A 1 280 ? -71.777 -13.668 98.857 1.00 85.81 280 GLU A O 1
ATOM 2360 N N . LYS A 1 281 ? -71.326 -11.733 97.823 1.00 87.62 281 LYS A N 1
ATOM 2361 C CA . LYS A 1 281 ? -71.993 -10.910 98.854 1.00 87.62 281 LYS A CA 1
ATOM 2362 C C . LYS A 1 281 ? -73.485 -11.220 98.918 1.00 87.62 281 LYS A C 1
ATOM 2364 O O . LYS A 1 281 ? -73.949 -11.592 99.986 1.00 87.62 281 LYS A O 1
ATOM 2369 N N . GLU A 1 282 ? -74.185 -11.179 97.781 1.00 90.81 282 GLU A N 1
ATOM 2370 C CA . GLU A 1 282 ? -75.614 -11.532 97.688 1.00 90.81 282 GLU A CA 1
ATOM 2371 C C . GLU A 1 282 ? -75.907 -12.909 98.307 1.00 90.81 282 GLU A C 1
ATOM 2373 O O . GLU A 1 282 ? -76.846 -13.061 99.087 1.00 90.81 282 GLU A O 1
ATOM 2378 N N . PHE A 1 283 ? -75.071 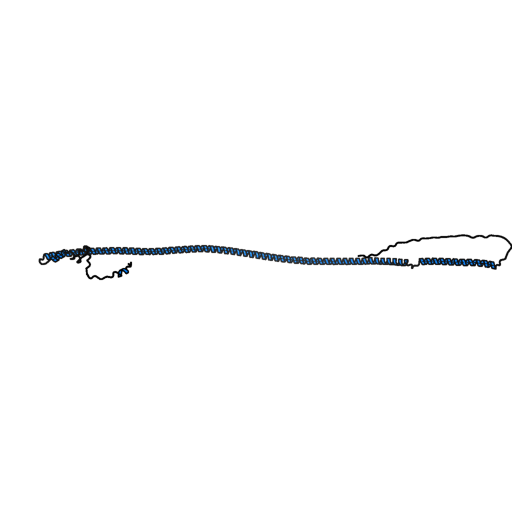-13.911 98.012 1.00 88.50 283 PHE A N 1
ATOM 2379 C CA . PHE A 1 283 ? -75.199 -15.248 98.590 1.00 88.50 283 PHE A CA 1
ATOM 2380 C C . PHE A 1 283 ? -74.938 -15.274 100.105 1.00 88.50 283 PHE A C 1
ATOM 2382 O O . PHE A 1 283 ? -75.642 -15.967 100.837 1.00 88.50 283 PHE A O 1
ATOM 2389 N N . GLN A 1 284 ? -73.954 -14.517 100.595 1.00 85.31 284 GLN A N 1
ATOM 2390 C CA . GLN A 1 284 ? -73.619 -14.424 102.019 1.00 85.31 284 GLN A CA 1
ATOM 2391 C C . GLN A 1 284 ? -74.652 -13.613 102.822 1.00 85.31 284 GLN A C 1
ATOM 2393 O O . GLN A 1 284 ? -74.848 -13.906 104.000 1.00 85.31 284 GLN A O 1
ATOM 2398 N N . ASP A 1 285 ? -75.306 -12.618 102.216 1.00 90.06 285 ASP A N 1
ATOM 2399 C CA . ASP A 1 285 ? -76.445 -11.894 102.794 1.00 90.06 285 ASP A CA 1
ATOM 2400 C C . ASP A 1 285 ? -77.665 -12.817 102.906 1.00 90.06 285 ASP A C 1
ATOM 2402 O O . ASP A 1 285 ? -78.152 -13.048 104.011 1.00 90.06 285 ASP A O 1
ATOM 2406 N N . TYR A 1 286 ? -78.063 -13.480 101.816 1.00 91.88 286 TYR A N 1
ATOM 2407 C CA . TYR A 1 286 ? -79.138 -14.481 101.842 1.00 91.88 286 TYR A CA 1
ATOM 2408 C C . TYR A 1 286 ? -78.861 -15.628 102.837 1.00 91.88 286 TYR A C 1
ATOM 2410 O O . TYR A 1 286 ? -79.750 -16.081 103.559 1.00 91.88 286 TYR A O 1
ATOM 2418 N N . ALA A 1 287 ? -77.608 -16.085 102.941 1.00 87.38 287 ALA A N 1
ATOM 2419 C CA . ALA A 1 287 ? -77.217 -17.098 103.919 1.00 87.38 287 ALA A CA 1
ATOM 2420 C C . ALA A 1 287 ? -77.295 -16.604 105.378 1.00 87.38 287 ALA A C 1
ATOM 2422 O O . ALA A 1 287 ? -77.495 -17.431 106.270 1.00 87.38 287 ALA A O 1
ATOM 2423 N N . ARG A 1 288 ? -77.162 -15.292 105.640 1.00 88.00 288 ARG A N 1
ATOM 2424 C CA . ARG A 1 288 ? -77.442 -14.698 106.961 1.00 88.00 288 ARG A CA 1
ATOM 2425 C C . ARG A 1 288 ? -78.938 -14.702 107.248 1.00 88.00 288 ARG A C 1
ATOM 2427 O O . ARG A 1 288 ? -79.326 -15.273 108.261 1.00 88.00 288 ARG A O 1
ATOM 2434 N N . GLU A 1 289 ? -79.759 -14.191 106.330 1.00 89.75 289 GLU A N 1
ATOM 2435 C CA . GLU A 1 289 ? -81.226 -14.162 106.466 1.00 89.75 289 GLU A CA 1
ATOM 2436 C C . GLU A 1 289 ? -81.798 -15.559 106.767 1.00 89.75 289 GLU A C 1
ATOM 2438 O O . GLU A 1 289 ? -82.579 -15.736 107.700 1.00 89.75 289 GLU A O 1
ATOM 2443 N N . VAL A 1 290 ? -81.350 -16.589 106.035 1.00 86.94 290 VAL A N 1
ATOM 2444 C CA . VAL A 1 290 ? -81.766 -17.983 106.268 1.00 86.94 290 VAL A CA 1
ATOM 2445 C C . VAL A 1 290 ? -81.306 -18.506 107.635 1.00 86.94 290 VAL A C 1
ATOM 2447 O O . VAL A 1 290 ? -82.052 -19.229 108.290 1.00 86.94 290 VAL A O 1
ATOM 2450 N N . ILE A 1 291 ? -80.101 -18.155 108.099 1.00 85.69 291 ILE A N 1
ATOM 2451 C CA . ILE A 1 291 ? -79.613 -18.546 109.433 1.00 85.69 291 ILE A CA 1
ATOM 2452 C C . ILE A 1 291 ? -80.414 -17.855 110.544 1.00 85.69 291 ILE A C 1
ATOM 2454 O O . ILE A 1 291 ? -80.710 -18.496 111.551 1.00 85.69 291 ILE A O 1
ATOM 2458 N N . GLU A 1 292 ? -80.766 -16.584 110.363 1.00 85.94 292 GLU A N 1
ATOM 2459 C CA . GLU A 1 292 ? -81.534 -15.787 111.320 1.00 85.94 292 GLU A CA 1
ATOM 2460 C C . GLU A 1 292 ? -82.966 -16.331 111.445 1.00 85.94 292 GLU A C 1
ATOM 2462 O O . GLU A 1 292 ? -83.348 -16.764 112.535 1.00 85.94 292 GLU A O 1
ATOM 2467 N N . LEU A 1 293 ? -83.690 -16.474 110.327 1.00 84.81 293 LEU A N 1
ATOM 2468 C CA . LEU A 1 293 ? -85.032 -17.076 110.271 1.00 84.81 293 LEU A CA 1
ATOM 2469 C C . LEU A 1 293 ? -85.072 -18.496 110.862 1.00 84.81 293 LEU A C 1
ATOM 2471 O O . LEU A 1 293 ? -85.979 -18.844 111.620 1.00 84.81 293 LEU A O 1
ATOM 2475 N N . GLU A 1 294 ? -84.080 -19.336 110.550 1.00 82.75 294 GLU A N 1
ATOM 2476 C CA . GLU A 1 294 ? -84.025 -20.692 111.104 1.00 82.75 294 GLU A CA 1
ATOM 2477 C C . GLU A 1 294 ? -83.682 -20.704 112.601 1.00 82.75 294 GLU A C 1
ATOM 2479 O O . GLU A 1 294 ? -84.070 -21.654 113.284 1.00 82.75 294 GLU A O 1
ATOM 2484 N N . SER A 1 295 ? -83.011 -19.666 113.123 1.00 75.69 295 SER A N 1
ATOM 2485 C CA . SER A 1 295 ? -82.667 -19.523 114.548 1.00 75.69 295 SER A CA 1
ATOM 2486 C C . SER A 1 295 ? -83.824 -19.062 115.432 1.00 75.69 295 SER A C 1
ATOM 2488 O O . SER A 1 295 ? -83.898 -19.476 116.589 1.00 75.69 295 SER A O 1
ATOM 2490 N N . GLU A 1 296 ? -84.771 -18.301 114.880 1.00 76.75 296 GLU A N 1
ATOM 2491 C CA . GLU A 1 296 ? -86.060 -18.039 115.530 1.00 76.75 296 GLU A CA 1
ATOM 2492 C C . GLU A 1 296 ? -86.893 -19.334 115.635 1.00 76.75 296 GLU A C 1
ATOM 2494 O O . GLU A 1 296 ? -87.644 -19.540 116.594 1.00 76.75 296 GLU A O 1
ATOM 2499 N N . SER A 1 297 ? -86.704 -20.272 114.697 1.00 70.50 297 SER A N 1
ATOM 2500 C CA . SER A 1 297 ? -87.334 -21.592 114.739 1.00 70.50 297 SER A CA 1
ATOM 2501 C C . SER A 1 297 ? -86.637 -22.525 115.752 1.00 70.50 297 SER A C 1
ATOM 2503 O O . SER A 1 297 ? -85.545 -23.056 115.545 1.00 70.50 297 SER A O 1
ATOM 2505 N N . THR A 1 298 ? -87.296 -22.806 116.878 1.00 60.28 298 THR A N 1
ATOM 2506 C CA . THR A 1 298 ? -86.701 -23.514 118.036 1.00 60.28 298 THR A CA 1
ATOM 2507 C C . THR A 1 298 ? -86.453 -25.027 117.830 1.00 60.28 298 THR A C 1
ATOM 2509 O O . THR A 1 298 ? -86.432 -25.792 118.794 1.00 60.28 298 THR A O 1
ATOM 2512 N N . LYS A 1 299 ? -86.330 -25.511 116.583 1.00 63.28 299 LYS A N 1
ATOM 2513 C CA . LYS A 1 299 ? -86.364 -26.948 116.228 1.00 63.28 299 LYS A CA 1
ATOM 2514 C C . LYS A 1 299 ? -85.233 -27.465 115.327 1.00 63.28 299 LYS A C 1
ATOM 2516 O O . LYS A 1 299 ? -85.217 -28.667 115.063 1.00 63.28 299 LYS A O 1
ATOM 2521 N N . LYS A 1 300 ? -84.294 -26.635 114.852 1.00 69.44 300 LYS A N 1
ATOM 2522 C CA . LYS A 1 300 ? -83.243 -27.070 113.903 1.00 69.44 300 LYS A CA 1
ATOM 2523 C C . LYS A 1 300 ? -81.821 -26.831 114.416 1.00 69.44 300 LYS A C 1
ATOM 2525 O O . LYS A 1 300 ? -81.541 -25.888 115.146 1.00 69.44 300 LYS A O 1
ATOM 2530 N N . HIS A 1 301 ? -80.892 -27.702 114.015 1.00 78.06 301 HIS A N 1
ATOM 2531 C CA . HIS A 1 301 ? -79.482 -27.618 114.404 1.00 78.06 301 HIS A CA 1
ATOM 2532 C C . HIS A 1 301 ? -78.685 -26.757 113.408 1.00 78.06 301 HIS A C 1
ATOM 2534 O O . HIS A 1 301 ? -78.164 -27.254 112.414 1.00 78.06 301 HIS A O 1
ATOM 2540 N N . ILE A 1 302 ? -78.595 -25.455 113.687 1.00 80.56 302 ILE A N 1
ATOM 2541 C CA . ILE A 1 302 ? -78.077 -24.422 112.763 1.00 80.56 302 ILE A CA 1
ATOM 2542 C C . ILE A 1 302 ? -76.532 -24.361 112.698 1.00 80.56 302 ILE A C 1
ATOM 2544 O O . ILE A 1 302 ? -75.956 -23.778 111.776 1.00 80.56 302 ILE A O 1
ATOM 2548 N N . TYR A 1 303 ? -75.825 -25.002 113.638 1.00 82.56 303 TYR A N 1
ATOM 2549 C CA . TYR A 1 303 ? -74.356 -24.956 113.745 1.00 82.56 303 TYR A CA 1
ATOM 2550 C C . TYR A 1 303 ? -73.585 -25.278 112.438 1.00 82.56 303 TYR A C 1
ATOM 2552 O O . TYR A 1 303 ? -72.613 -24.569 112.161 1.00 82.56 303 TYR A O 1
ATOM 2560 N N . PRO A 1 304 ? -73.978 -26.254 111.587 1.00 84.12 304 PRO A N 1
ATOM 2561 C CA . PRO A 1 304 ? -73.301 -26.518 110.312 1.00 84.12 304 PRO A CA 1
ATOM 2562 C C . PRO A 1 304 ? -73.373 -25.352 109.312 1.00 84.12 304 PRO A C 1
ATOM 2564 O O . PRO A 1 304 ? -72.407 -25.118 108.584 1.00 84.12 304 PRO A O 1
ATOM 2567 N N . LEU A 1 305 ? -74.474 -24.593 109.304 1.00 83.19 305 LEU A N 1
ATOM 2568 C CA . LEU A 1 305 ? -74.653 -23.420 108.440 1.00 83.19 305 LEU A CA 1
ATOM 2569 C C . LEU A 1 305 ? -73.770 -22.263 108.928 1.00 83.19 305 LEU A C 1
ATOM 2571 O O . LEU A 1 305 ? -72.940 -21.755 108.176 1.00 83.19 305 LEU A O 1
ATOM 2575 N N . VAL A 1 306 ? -73.839 -21.942 110.226 1.00 82.31 306 VAL A N 1
ATOM 2576 C CA . VAL A 1 306 ? -72.995 -20.911 110.867 1.00 82.31 306 VAL A CA 1
ATOM 2577 C C . VAL A 1 306 ? -71.503 -21.220 110.717 1.00 82.31 306 VAL A C 1
ATOM 2579 O O . VAL A 1 306 ? -70.695 -20.315 110.505 1.00 82.31 306 VAL A O 1
ATOM 2582 N N . LYS A 1 307 ? -71.116 -22.498 110.796 1.00 83.50 307 LYS A N 1
ATOM 2583 C CA . LYS A 1 307 ? -69.737 -22.947 110.565 1.00 83.50 307 LYS A CA 1
ATOM 2584 C C . LYS A 1 307 ? -69.297 -22.789 109.105 1.00 83.50 307 LYS A C 1
ATOM 2586 O O . LYS A 1 307 ? -68.120 -22.531 108.872 1.00 83.50 307 LYS A O 1
ATOM 2591 N N . SER A 1 308 ? -70.219 -22.922 108.152 1.00 77.69 308 SER A N 1
ATOM 2592 C CA . SER A 1 308 ? -69.939 -22.761 106.720 1.00 77.69 308 SER A CA 1
ATOM 2593 C C . SER A 1 308 ? -69.768 -21.287 106.344 1.00 77.69 308 SER A C 1
ATOM 2595 O O . SER A 1 308 ? -68.753 -20.940 105.748 1.00 77.69 308 SER A O 1
ATOM 2597 N N . VAL A 1 309 ? -70.674 -20.406 106.789 1.00 79.19 309 VAL A N 1
ATOM 2598 C CA . VAL A 1 309 ? -70.571 -18.944 106.589 1.00 79.19 309 VAL A CA 1
ATOM 2599 C C . VAL A 1 309 ? -69.269 -18.390 107.184 1.00 79.19 309 VAL A C 1
ATOM 2601 O O . VAL A 1 309 ? -68.540 -17.655 106.524 1.00 79.19 309 VAL A O 1
ATOM 2604 N N . LYS A 1 310 ? -68.887 -18.832 108.392 1.00 74.56 310 LYS A N 1
ATOM 2605 C CA . LYS A 1 310 ? -67.600 -18.468 109.022 1.00 74.56 310 LYS A CA 1
ATOM 2606 C C . LYS A 1 310 ? -66.354 -19.026 108.309 1.00 74.56 310 LYS A C 1
ATOM 2608 O O . LYS A 1 310 ? -65.243 -18.662 108.688 1.00 74.56 310 LYS A O 1
ATOM 2613 N N . GLY A 1 311 ? -66.508 -19.906 107.316 1.00 71.38 311 GLY A N 1
ATOM 2614 C CA . GLY A 1 311 ? -65.407 -20.449 106.514 1.00 71.38 311 GLY A CA 1
ATOM 2615 C C . GLY A 1 311 ? -64.924 -19.521 105.392 1.00 71.38 311 GLY A C 1
ATOM 2616 O O . GLY A 1 311 ? -63.757 -19.609 105.006 1.00 71.38 311 GLY A O 1
ATOM 2617 N N . GLY A 1 312 ? -65.789 -18.620 104.912 1.00 70.69 312 GLY A N 1
ATOM 2618 C CA . GLY A 1 312 ? -65.525 -17.738 103.771 1.00 70.69 312 GLY A CA 1
ATOM 2619 C C . GLY A 1 312 ? -65.614 -18.426 102.393 1.00 70.69 312 GLY A C 1
ATOM 2620 O O . GLY A 1 312 ? -65.992 -19.600 102.310 1.00 70.69 312 GLY A O 1
ATOM 2621 N N . PRO A 1 313 ? -65.278 -17.706 101.302 1.00 65.56 313 PRO A N 1
ATOM 2622 C CA . PRO A 1 313 ? -65.459 -18.184 99.928 1.00 65.56 313 PRO A CA 1
ATOM 2623 C C . PRO A 1 313 ? -64.619 -19.431 99.599 1.00 65.56 313 PRO A C 1
ATOM 2625 O O . PRO A 1 313 ? -63.403 -19.378 99.391 1.00 65.56 313 PRO A O 1
ATOM 2628 N N . GLY A 1 314 ? -65.297 -20.575 99.510 1.00 67.00 314 GLY A N 1
ATOM 2629 C CA . GLY A 1 314 ? -64.692 -21.891 99.307 1.00 67.00 314 GLY A CA 1
ATOM 2630 C C . GLY A 1 314 ? -64.241 -22.553 100.616 1.00 67.00 314 GLY A C 1
ATOM 2631 O O . GLY A 1 314 ? -63.353 -22.073 101.313 1.00 67.00 314 GLY A O 1
ATOM 2632 N N . SER A 1 315 ? -64.787 -23.736 100.914 1.00 63.91 315 SER A N 1
ATOM 2633 C CA . SER A 1 315 ? -64.474 -24.526 102.125 1.00 63.91 315 SER A CA 1
ATOM 2634 C C . SER A 1 315 ? -63.124 -25.278 102.041 1.00 63.91 315 SER A C 1
ATOM 2636 O O . SER A 1 315 ? -62.966 -26.407 102.508 1.00 63.91 315 SER A O 1
ATOM 2638 N N . GLY A 1 316 ? -62.146 -24.687 101.351 1.00 70.62 316 GLY A N 1
ATOM 2639 C CA . GLY A 1 316 ? -60.846 -25.285 101.065 1.00 70.62 316 GLY A CA 1
ATOM 2640 C C . GLY A 1 316 ? -59.851 -25.212 102.227 1.00 70.62 316 GLY A C 1
ATOM 2641 O O . GLY A 1 316 ? -59.997 -24.415 103.153 1.00 70.62 316 GLY A O 1
ATOM 2642 N N . ARG A 1 317 ? -58.792 -26.032 102.169 1.00 70.62 317 ARG A N 1
ATOM 2643 C CA . ARG A 1 317 ? -57.676 -25.987 103.138 1.00 70.62 317 ARG A CA 1
ATOM 2644 C C . ARG A 1 317 ? -56.446 -25.228 102.630 1.00 70.62 317 ARG A C 1
ATOM 2646 O O . ARG A 1 317 ? -55.566 -24.944 103.439 1.00 70.62 317 ARG A O 1
ATOM 2653 N N . GLY A 1 318 ? -56.382 -24.888 101.341 1.00 71.12 318 GLY A N 1
ATOM 2654 C CA . GLY A 1 318 ? -55.287 -24.111 100.755 1.00 71.12 318 GLY A CA 1
ATOM 2655 C C . GLY A 1 318 ? -55.216 -22.655 101.252 1.00 71.12 318 GLY A C 1
ATOM 2656 O O . GLY A 1 318 ? -56.044 -22.231 102.069 1.00 71.12 318 GLY A O 1
ATOM 2657 N N . PRO A 1 319 ? -54.235 -21.867 100.776 1.00 73.00 319 PRO A N 1
ATOM 2658 C CA . PRO A 1 319 ? -54.231 -20.415 100.955 1.00 73.00 319 PRO A CA 1
ATOM 2659 C C . PRO A 1 319 ? -55.405 -19.772 100.194 1.00 73.00 319 PRO A C 1
ATOM 2661 O O . PRO A 1 319 ? -55.860 -20.304 99.185 1.00 73.00 319 PRO A O 1
ATOM 2664 N N . ALA A 1 320 ? -55.906 -18.629 100.665 1.00 70.25 320 ALA A N 1
ATOM 2665 C CA . ALA A 1 320 ? -56.951 -17.884 99.959 1.00 70.25 320 ALA A CA 1
ATOM 2666 C C . ALA A 1 320 ? -56.362 -17.163 98.733 1.00 70.25 320 ALA A C 1
ATOM 2668 O O . ALA A 1 320 ? -55.387 -16.421 98.864 1.00 70.25 320 ALA A O 1
ATOM 2669 N N . LEU A 1 321 ? -56.946 -17.360 97.547 1.00 66.31 321 LEU A N 1
ATOM 2670 C CA . LEU A 1 321 ? -56.484 -16.712 96.319 1.00 66.31 321 LEU A CA 1
ATOM 2671 C C . LEU A 1 321 ? -57.012 -15.274 96.246 1.00 66.31 321 LEU A C 1
ATOM 2673 O O . LEU A 1 321 ? -58.112 -15.025 95.755 1.00 66.31 321 LEU A O 1
ATOM 2677 N N . THR A 1 322 ? -56.210 -14.314 96.711 1.00 63.66 322 THR A N 1
ATOM 2678 C CA . THR A 1 322 ? -56.523 -12.874 96.639 1.00 63.66 322 THR A CA 1
ATOM 2679 C C . THR A 1 322 ? -56.856 -12.433 95.211 1.00 63.66 322 THR A C 1
ATOM 2681 O O . THR A 1 322 ? -57.883 -11.802 94.991 1.00 63.66 322 THR A O 1
ATOM 2684 N N . ASN A 1 323 ? -56.062 -12.875 94.232 1.00 62.66 323 ASN A N 1
ATOM 2685 C CA . ASN A 1 323 ? -56.237 -12.619 92.793 1.00 62.66 323 ASN A CA 1
ATOM 2686 C C . ASN A 1 323 ? -57.365 -13.460 92.143 1.00 62.66 323 ASN A C 1
ATOM 2688 O O . ASN A 1 323 ? -57.269 -13.816 90.969 1.00 62.66 323 ASN A O 1
ATOM 2692 N N . ARG A 1 324 ? -58.354 -13.917 92.925 1.00 65.56 324 ARG A N 1
ATOM 2693 C CA . ARG A 1 324 ? -59.496 -14.711 92.440 1.00 65.56 324 ARG A CA 1
ATOM 2694 C C . ARG A 1 324 ? -60.698 -14.659 93.392 1.00 65.56 324 ARG A C 1
ATOM 2696 O O . ARG A 1 324 ? -61.245 -15.695 93.770 1.00 65.56 324 ARG A O 1
ATOM 2703 N N . GLY A 1 325 ? -61.071 -13.457 93.835 1.00 62.88 325 GLY A N 1
ATOM 2704 C CA . GLY A 1 325 ? -62.220 -13.245 94.731 1.00 62.88 325 GLY A CA 1
ATOM 2705 C C . GLY A 1 325 ? -62.059 -13.847 96.136 1.00 62.88 325 GLY A C 1
ATOM 2706 O O . GLY A 1 325 ? -63.049 -14.122 96.803 1.00 62.88 325 GLY A O 1
ATOM 2707 N N . GLY A 1 326 ? -60.825 -14.113 96.580 1.00 68.19 326 GLY A N 1
ATOM 2708 C CA . GLY A 1 326 ? -60.541 -14.757 97.867 1.00 68.19 326 GLY A CA 1
ATOM 2709 C C . GLY A 1 326 ? -60.762 -16.275 97.893 1.00 68.19 326 GLY A C 1
ATOM 2710 O O . GLY A 1 326 ? -60.548 -16.885 98.940 1.00 68.19 326 GLY A O 1
ATOM 2711 N N . LEU A 1 327 ? -61.149 -16.891 96.767 1.00 70.44 327 LEU A N 1
ATOM 2712 C CA . LEU A 1 327 ? -61.517 -18.306 96.684 1.00 70.44 327 LEU A CA 1
ATOM 2713 C C . LEU A 1 327 ? -60.420 -19.217 97.256 1.00 70.44 327 LEU A C 1
ATOM 2715 O O . LEU A 1 327 ? -59.269 -19.187 96.810 1.00 70.44 327 LEU A O 1
ATOM 2719 N N . ARG A 1 328 ? -60.786 -20.071 98.213 1.00 74.00 328 ARG A N 1
ATOM 2720 C CA . ARG A 1 328 ? -59.853 -20.969 98.901 1.00 74.00 328 ARG A CA 1
ATOM 2721 C C . ARG A 1 328 ? -59.837 -22.372 98.268 1.00 74.00 328 ARG A C 1
ATOM 2723 O O . ARG A 1 328 ? -60.846 -23.077 98.346 1.00 74.00 328 ARG A O 1
ATOM 2730 N N . PRO A 1 329 ? -58.724 -22.832 97.658 1.00 70.19 329 PRO A N 1
ATOM 2731 C CA . PRO A 1 329 ? -58.674 -24.136 97.003 1.00 70.19 329 PRO A CA 1
ATOM 2732 C C . PRO A 1 329 ? -58.782 -25.312 97.980 1.00 70.19 329 PRO A C 1
ATOM 2734 O O . PRO A 1 329 ? -58.308 -25.263 99.118 1.00 70.19 329 PRO A O 1
ATOM 2737 N N . SER A 1 330 ? -59.373 -26.412 97.511 1.00 73.62 330 SER A N 1
ATOM 2738 C CA . SER A 1 330 ? -59.456 -27.675 98.255 1.00 73.62 330 SER A CA 1
ATOM 2739 C C . SER A 1 330 ? -58.097 -28.364 98.416 1.00 73.62 330 SER A C 1
ATOM 2741 O O . SER A 1 330 ? -57.880 -29.049 99.416 1.00 73.62 330 SER A O 1
ATOM 2743 N N . TYR A 1 331 ? -57.175 -28.161 97.470 1.00 74.69 331 TYR A N 1
ATOM 2744 C CA . TYR A 1 331 ? -55.809 -28.676 97.527 1.00 74.69 331 TYR A CA 1
ATOM 2745 C C . TYR A 1 331 ? -54.910 -27.877 98.482 1.00 74.69 331 TYR A C 1
ATOM 2747 O O . TYR A 1 331 ? -55.145 -26.704 98.770 1.00 74.69 331 TYR A O 1
ATOM 2755 N N . GLN A 1 332 ? -53.824 -28.509 98.928 1.00 71.06 332 GLN A N 1
ATOM 2756 C CA . GLN A 1 332 ? -52.693 -27.808 99.535 1.00 71.06 332 GLN A CA 1
ATOM 2757 C C . GLN A 1 332 ? -51.817 -27.194 98.432 1.00 71.06 332 GLN A C 1
ATOM 2759 O O . GLN A 1 332 ? -51.601 -27.809 97.385 1.00 71.06 332 GLN A O 1
ATOM 2764 N N . ALA A 1 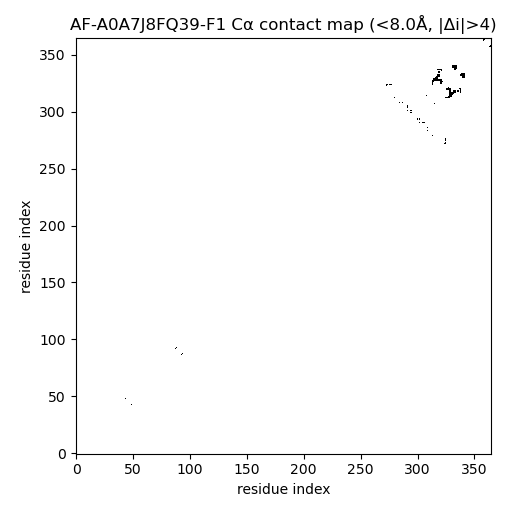333 ? -51.324 -25.981 98.665 1.00 67.62 333 ALA A N 1
ATOM 2765 C CA . ALA A 1 333 ? -50.315 -25.333 97.832 1.00 67.62 333 ALA A CA 1
ATOM 2766 C C . ALA A 1 333 ? -48.953 -25.386 98.538 1.00 67.62 333 ALA A C 1
ATOM 2768 O O . ALA A 1 333 ? -48.908 -25.498 99.764 1.00 67.62 333 ALA A O 1
ATOM 2769 N N . ASN A 1 334 ? -47.859 -25.286 97.781 1.00 66.50 334 ASN A N 1
ATOM 2770 C CA . ASN A 1 334 ? -46.513 -25.182 98.364 1.00 66.50 334 ASN A CA 1
ATOM 2771 C C . ASN A 1 334 ? -46.275 -23.835 99.064 1.00 66.50 334 ASN A C 1
ATOM 2773 O O . ASN A 1 334 ? -45.477 -23.744 99.994 1.00 66.50 334 ASN A O 1
ATOM 2777 N N . ASP A 1 335 ? -46.927 -22.784 98.575 1.00 68.06 335 ASP A N 1
ATOM 2778 C CA . ASP A 1 335 ? -46.585 -21.397 98.855 1.00 68.06 335 ASP A CA 1
ATOM 2779 C C . ASP A 1 335 ? -47.798 -20.463 98.663 1.00 68.06 335 ASP A C 1
ATOM 2781 O O . ASP A 1 335 ? -48.891 -20.879 98.267 1.00 68.06 335 ASP A O 1
ATOM 2785 N N . PHE A 1 336 ? -47.603 -19.169 98.929 1.00 63.34 336 PHE A N 1
ATOM 2786 C CA . PHE A 1 336 ? -48.661 -18.159 98.843 1.00 63.34 336 PHE A CA 1
ATOM 2787 C C . PHE A 1 336 ? -49.107 -17.827 97.407 1.00 63.34 336 PHE A C 1
ATOM 2789 O O . PHE A 1 336 ? -50.160 -17.213 97.250 1.00 63.34 336 PHE A O 1
ATOM 2796 N N . SER A 1 337 ? -48.377 -18.238 96.358 1.00 64.56 337 SER A N 1
ATOM 2797 C CA . SER A 1 337 ? -48.867 -18.118 94.973 1.00 64.56 337 SER A CA 1
ATOM 2798 C C . SER A 1 337 ? -50.049 -19.049 94.673 1.00 64.56 337 SER A C 1
ATOM 2800 O O . SER A 1 337 ? -50.740 -18.863 93.672 1.00 64.56 337 SER A O 1
ATOM 2802 N N . GLY A 1 338 ? -50.302 -20.037 95.541 1.00 65.81 338 GLY A N 1
ATOM 2803 C CA . GLY A 1 338 ? -51.426 -20.955 95.409 1.00 65.81 338 GLY A CA 1
ATOM 2804 C C . GLY A 1 338 ? -51.228 -22.039 94.349 1.00 65.81 338 GLY A C 1
ATOM 2805 O O . GLY A 1 338 ? -52.201 -22.684 93.966 1.00 65.81 338 GLY A O 1
ATOM 2806 N N . VAL A 1 339 ? -49.998 -22.276 93.877 1.00 71.12 339 VAL A N 1
ATOM 2807 C CA . VAL A 1 339 ? -49.704 -23.394 92.969 1.00 71.12 339 VAL A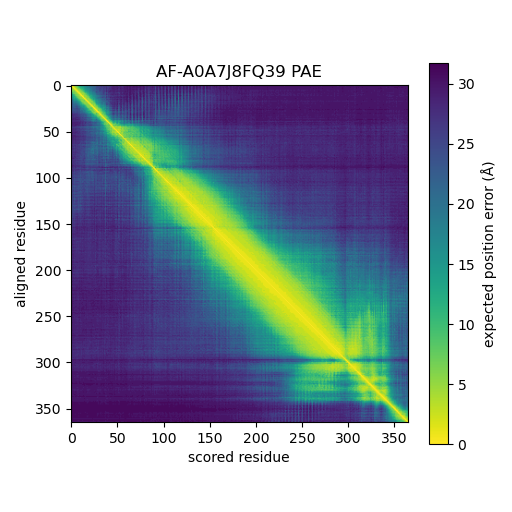 CA 1
ATOM 2808 C C . VAL A 1 339 ? -49.977 -24.721 93.680 1.00 71.12 339 VAL A C 1
ATOM 2810 O O . VAL A 1 339 ? -49.389 -25.024 94.721 1.00 71.12 339 VAL A O 1
ATOM 2813 N N . GLN A 1 340 ? -50.870 -25.524 93.096 1.00 74.81 340 GLN A N 1
ATOM 2814 C CA . GLN A 1 340 ? -51.234 -26.845 93.601 1.00 74.81 340 GLN A CA 1
ATOM 2815 C C . GLN A 1 340 ? -49.997 -27.742 93.750 1.00 74.81 340 GLN A C 1
ATOM 2817 O O . GLN A 1 340 ? -49.231 -27.924 92.801 1.00 74.81 340 GLN A O 1
ATOM 2822 N N . LEU A 1 341 ? -49.836 -28.349 94.931 1.00 71.19 341 LEU A N 1
ATOM 2823 C CA . LEU A 1 341 ? -48.855 -29.412 95.151 1.00 71.19 341 LEU A CA 1
ATOM 2824 C C . LEU A 1 341 ? -49.086 -30.551 94.139 1.00 71.19 341 LEU A C 1
ATOM 2826 O O . LEU A 1 341 ? -50.218 -31.042 94.053 1.00 71.19 341 LEU A O 1
ATOM 2830 N N . PRO A 1 342 ? -48.054 -31.010 93.402 1.00 71.69 342 PRO A N 1
ATOM 2831 C CA . PRO A 1 342 ? -48.172 -32.191 92.557 1.00 71.69 342 PRO A CA 1
ATOM 2832 C C . PRO A 1 342 ? -48.708 -33.373 93.367 1.00 71.69 342 PRO A C 1
ATOM 2834 O O . PRO A 1 342 ? -48.155 -33.718 94.414 1.00 71.69 342 PRO A O 1
ATOM 2837 N N . SER A 1 343 ? -49.792 -33.991 92.897 1.00 63.06 343 SER A N 1
ATOM 2838 C CA . SER A 1 343 ? -50.355 -35.171 93.543 1.00 63.06 343 SER A CA 1
ATOM 2839 C C . SER A 1 343 ? -49.338 -36.310 93.494 1.00 63.06 343 SER A C 1
ATOM 2841 O O . SER A 1 343 ? -48.990 -36.805 92.422 1.00 63.06 343 SER A O 1
ATOM 2843 N N . TYR A 1 344 ? -48.861 -36.727 94.670 1.00 54.62 344 TYR A N 1
ATOM 2844 C CA . TYR A 1 344 ? -47.889 -37.809 94.846 1.00 54.62 344 TYR A CA 1
ATOM 2845 C C . TYR A 1 344 ? -48.517 -39.190 94.567 1.00 54.62 344 TYR A C 1
ATOM 2847 O O . TYR A 1 344 ? -48.624 -40.052 95.438 1.00 54.62 344 TYR A O 1
ATOM 2855 N N . ASN A 1 345 ? -48.912 -39.425 93.315 1.00 56.81 345 ASN A N 1
ATOM 2856 C CA . ASN A 1 345 ? -49.155 -40.767 92.802 1.00 56.81 345 ASN A CA 1
ATOM 2857 C C . ASN A 1 345 ? -47.802 -41.490 92.738 1.00 56.81 345 ASN A C 1
ATOM 2859 O O . ASN A 1 345 ? -46.989 -41.229 91.855 1.00 56.81 345 ASN A O 1
ATOM 2863 N N . SER A 1 346 ? -47.562 -42.417 93.666 1.00 53.41 346 SER A N 1
ATOM 2864 C CA . SER A 1 346 ? -46.287 -43.135 93.847 1.00 53.41 346 SER A CA 1
ATOM 2865 C C . SER A 1 346 ? -45.909 -44.106 92.712 1.00 53.41 346 SER A C 1
ATOM 2867 O O . SER A 1 346 ? -44.889 -44.791 92.790 1.00 53.41 346 SER A O 1
ATOM 2869 N N . GLN A 1 347 ? -46.685 -44.149 91.625 1.00 55.12 347 GLN A N 1
ATOM 2870 C CA . GLN A 1 347 ? -46.389 -44.917 90.414 1.00 55.12 347 GLN A CA 1
ATOM 2871 C C . GLN A 1 347 ? -45.355 -44.188 89.538 1.00 55.12 347 GLN A C 1
ATOM 2873 O O . GLN A 1 347 ? -45.678 -43.588 88.514 1.00 55.12 347 GLN A O 1
ATOM 2878 N N . GLY A 1 348 ? -44.086 -44.245 89.952 1.00 45.31 348 GLY A N 1
ATOM 2879 C CA . GLY A 1 348 ? -42.968 -43.635 89.229 1.00 45.31 348 GLY A CA 1
ATOM 2880 C C . GLY A 1 348 ? -42.781 -44.200 87.814 1.00 45.31 348 GLY A C 1
ATOM 2881 O O . GLY A 1 348 ? -42.573 -45.402 87.625 1.00 45.31 348 GLY A O 1
ATOM 2882 N N . SER A 1 349 ? -42.799 -43.326 86.806 1.00 53.38 349 SER A N 1
ATOM 2883 C CA . SER A 1 349 ? -42.568 -43.688 85.407 1.00 53.38 349 SER A CA 1
ATOM 2884 C C . SER A 1 349 ? -41.081 -43.973 85.139 1.00 53.38 349 SER A C 1
ATOM 2886 O O . SER A 1 349 ? -40.213 -43.108 85.255 1.00 53.38 349 SER A O 1
ATOM 2888 N N . LYS A 1 350 ? -40.761 -45.216 84.755 1.00 58.00 350 LYS A N 1
ATOM 2889 C CA . LYS A 1 350 ? -39.384 -45.652 84.459 1.00 58.00 350 LYS A CA 1
ATOM 2890 C C . LYS A 1 350 ? -38.866 -45.023 83.155 1.00 58.00 350 LYS A C 1
ATOM 2892 O O . LYS A 1 350 ? -39.070 -45.586 82.084 1.00 58.00 350 LYS A O 1
ATOM 2897 N N . CYS A 1 351 ? -38.145 -43.902 83.239 1.00 48.91 351 CYS A N 1
ATOM 2898 C CA . CYS A 1 351 ? -37.565 -43.208 82.076 1.00 48.91 351 CYS A CA 1
ATOM 2899 C C . CYS A 1 351 ? -36.017 -43.205 82.056 1.00 48.91 351 CYS A C 1
ATOM 2901 O O . CYS A 1 351 ? -35.365 -42.180 81.848 1.00 48.91 351 CYS A O 1
ATOM 2903 N N . ASN A 1 352 ? -35.401 -44.376 82.243 1.00 53.12 352 ASN A N 1
ATOM 2904 C CA . ASN A 1 352 ? -33.945 -44.540 82.137 1.00 53.12 352 ASN A CA 1
ATOM 2905 C C . ASN A 1 352 ? -33.495 -44.599 80.663 1.00 53.12 352 ASN A C 1
ATOM 2907 O O . ASN A 1 352 ? -33.283 -45.683 80.126 1.00 53.12 352 ASN A O 1
ATOM 2911 N N . ASN A 1 353 ? -33.358 -43.449 79.989 1.00 60.59 353 ASN A N 1
ATOM 2912 C CA . ASN A 1 353 ? -32.731 -43.376 78.652 1.00 60.59 353 ASN A CA 1
ATOM 2913 C C . ASN A 1 353 ? -32.043 -42.026 78.319 1.00 60.59 353 ASN A C 1
ATOM 2915 O O . ASN A 1 353 ? -31.895 -41.660 77.152 1.00 60.59 353 ASN A O 1
ATOM 2919 N N . PHE A 1 354 ? -31.553 -41.299 79.333 1.00 58.22 354 PHE A N 1
ATOM 2920 C CA . PHE A 1 354 ? -30.886 -39.988 79.184 1.00 58.22 354 PHE A CA 1
ATOM 2921 C C . PHE A 1 354 ? -29.632 -39.965 78.282 1.00 58.22 354 PHE A C 1
ATOM 2923 O O . PHE A 1 354 ? -29.186 -38.890 77.887 1.00 58.22 354 PHE A O 1
ATOM 2930 N N . GLN A 1 355 ? -29.051 -41.116 77.932 1.00 62.59 355 GLN A N 1
ATOM 2931 C CA . GLN A 1 355 ? -27.918 -41.182 76.999 1.00 62.59 355 GLN A CA 1
ATOM 2932 C C . GLN A 1 355 ? -28.344 -41.009 75.530 1.00 62.59 355 GLN A C 1
ATOM 2934 O O . GLN A 1 355 ? -27.595 -40.419 74.754 1.00 62.59 355 GLN A O 1
ATOM 2939 N N . LYS A 1 356 ? -29.552 -41.448 75.136 1.00 60.22 356 LYS A N 1
ATOM 2940 C CA . LYS A 1 356 ? -29.992 -41.418 73.724 1.00 60.22 356 LYS A CA 1
ATOM 2941 C C . LYS A 1 356 ? -30.327 -40.017 73.202 1.00 60.22 356 LYS A C 1
ATOM 2943 O O . LYS A 1 356 ? -30.319 -39.804 71.994 1.00 60.22 356 LYS A O 1
ATOM 2948 N N . SER A 1 357 ? -30.611 -39.055 74.082 1.00 59.75 357 SER A N 1
ATOM 2949 C CA . SER A 1 357 ? -30.925 -37.673 73.693 1.00 59.75 357 SER A CA 1
ATOM 2950 C C . SER A 1 357 ? -29.685 -36.809 73.438 1.00 59.75 357 SER A C 1
ATOM 2952 O O . SER A 1 357 ? -29.752 -35.912 72.599 1.00 59.75 357 SER A O 1
ATOM 2954 N N . LYS A 1 358 ? -28.548 -37.082 74.099 1.00 60.19 358 LYS A N 1
ATOM 2955 C CA . LYS A 1 358 ? -27.333 -36.245 74.010 1.00 60.19 358 LYS A CA 1
ATOM 2956 C C . LYS A 1 358 ? -26.788 -36.131 72.582 1.00 60.19 358 LYS A C 1
ATOM 2958 O O . LYS A 1 358 ? -26.591 -35.020 72.097 1.00 60.19 358 LYS A O 1
ATOM 2963 N N . GLY A 1 359 ? -26.647 -37.256 71.876 1.00 59.62 359 GLY A N 1
ATOM 2964 C CA . GLY A 1 359 ? -26.134 -37.282 70.497 1.00 59.62 359 GLY A CA 1
ATOM 2965 C C . GLY A 1 359 ? -27.003 -36.536 69.472 1.00 59.62 359 GLY A C 1
ATOM 2966 O O . GLY A 1 359 ? -26.516 -36.176 68.408 1.00 59.62 359 GLY A O 1
ATOM 2967 N N . ARG A 1 360 ? -28.274 -36.248 69.791 1.00 60.09 360 ARG A N 1
ATOM 2968 C CA . ARG A 1 360 ? -29.196 -35.495 68.920 1.00 60.09 360 ARG A CA 1
ATOM 2969 C C . ARG A 1 360 ? -29.122 -33.971 69.127 1.00 60.09 360 ARG A C 1
ATOM 2971 O O . ARG A 1 360 ? -29.715 -33.228 68.353 1.00 60.09 360 ARG A O 1
ATOM 2978 N N . LEU A 1 361 ? -28.404 -33.508 70.152 1.00 63.03 361 LEU A N 1
ATOM 2979 C CA . LEU A 1 361 ? -28.246 -32.090 70.509 1.00 63.03 361 LEU A CA 1
ATOM 2980 C C . LEU A 1 361 ? -26.861 -31.517 70.154 1.00 63.03 361 LEU A C 1
ATOM 2982 O O . LEU A 1 361 ? -26.554 -30.398 70.546 1.00 63.03 361 LEU A O 1
ATOM 2986 N N . GLY A 1 362 ? -26.023 -32.264 69.426 1.00 59.59 362 GLY A N 1
ATOM 2987 C CA . GLY A 1 362 ? -24.721 -31.791 68.929 1.00 59.59 362 GLY A CA 1
ATOM 2988 C C . GLY A 1 362 ? -23.605 -31.678 69.977 1.00 59.59 362 GLY A C 1
ATOM 2989 O O . GLY A 1 362 ? -22.476 -31.362 69.621 1.00 59.59 362 GLY A O 1
ATOM 2990 N N . PHE A 1 363 ? -23.882 -31.965 71.252 1.00 60.84 363 PHE A N 1
ATOM 2991 C CA . PHE A 1 363 ? -22.881 -31.946 72.321 1.00 60.84 363 PHE A CA 1
ATOM 2992 C C . PHE A 1 363 ? -22.103 -33.266 72.396 1.00 60.84 363 PHE A C 1
ATOM 2994 O O . PHE A 1 363 ? -22.376 -34.120 73.243 1.00 60.84 363 PHE A O 1
ATOM 3001 N N . THR A 1 364 ? -21.114 -33.403 71.516 1.00 56.94 364 THR A N 1
ATOM 3002 C CA . THR A 1 364 ? -19.976 -34.316 71.687 1.00 56.94 364 THR A CA 1
ATOM 3003 C C . THR A 1 364 ? -18.790 -33.547 72.267 1.00 56.94 364 THR A C 1
ATOM 3005 O O . THR A 1 364 ? -18.349 -32.568 71.665 1.00 56.94 364 THR A O 1
ATOM 3008 N N . TRP A 1 365 ? -18.292 -34.012 73.412 1.00 54.28 365 TRP A N 1
ATOM 3009 C CA . TRP A 1 365 ? -16.886 -33.884 73.805 1.00 54.28 365 TRP A CA 1
ATOM 3010 C C . TRP A 1 365 ? -16.187 -35.192 73.426 1.00 54.28 365 TRP A C 1
ATOM 3012 O O . TRP A 1 365 ? -16.878 -36.236 73.527 1.00 54.28 365 TRP A O 1
#

Mean predicted aligned error: 21.54 Å